Protein AF-A0A2D6E4T9-F1 (afdb_monomer)

Structure (mmCIF, N/CA/C/O backbone):
data_AF-A0A2D6E4T9-F1
#
_entry.id   AF-A0A2D6E4T9-F1
#
loop_
_atom_site.group_PDB
_atom_site.id
_atom_site.type_symbol
_atom_site.label_atom_id
_atom_site.label_alt_id
_atom_site.label_comp_id
_atom_site.label_asym_id
_atom_site.label_entity_id
_atom_site.label_seq_id
_atom_site.pdbx_PDB_ins_code
_atom_site.Cartn_x
_atom_site.Cartn_y
_atom_site.Cartn_z
_atom_site.occupancy
_atom_site.B_iso_or_equiv
_atom_site.auth_seq_id
_atom_site.auth_comp_id
_atom_site.auth_asym_id
_atom_site.auth_atom_id
_atom_site.pdbx_PDB_model_num
ATOM 1 N N . MET A 1 1 ? -11.764 -30.202 -4.304 1.00 34.91 1 MET A N 1
ATOM 2 C CA . MET A 1 1 ? -12.708 -30.044 -3.178 1.00 34.91 1 MET A CA 1
ATOM 3 C C . MET A 1 1 ? -12.506 -28.630 -2.646 1.00 34.91 1 MET A C 1
ATOM 5 O O . MET A 1 1 ? -11.533 -28.387 -1.953 1.00 34.91 1 MET A O 1
ATOM 9 N N . VAL A 1 2 ? -13.292 -27.667 -3.136 1.00 35.38 2 VAL A N 1
ATOM 10 C CA . VAL A 1 2 ? -13.118 -26.235 -2.830 1.00 35.38 2 VAL A CA 1
ATOM 11 C C . VAL A 1 2 ? -13.922 -25.930 -1.573 1.00 35.38 2 VAL A C 1
ATOM 13 O O . VAL A 1 2 ? -15.140 -26.093 -1.570 1.00 35.38 2 VAL A O 1
ATOM 16 N N . LEU A 1 3 ? -13.239 -25.545 -0.498 1.00 35.09 3 LEU A N 1
ATOM 17 C CA . LEU A 1 3 ? -13.875 -25.107 0.739 1.00 35.09 3 LEU A CA 1
ATOM 18 C C . LEU A 1 3 ? -14.489 -23.724 0.504 1.00 35.09 3 LEU A C 1
ATOM 20 O O . LEU A 1 3 ? -13.825 -22.702 0.628 1.00 35.09 3 LEU A O 1
ATOM 24 N N . THR A 1 4 ? -15.767 -23.689 0.139 1.00 40.91 4 THR A N 1
ATOM 25 C CA . THR A 1 4 ? -16.578 -22.472 0.192 1.00 40.91 4 THR A CA 1
ATOM 26 C C . THR A 1 4 ? -16.953 -22.215 1.648 1.00 40.91 4 THR A C 1
ATOM 28 O O . THR A 1 4 ? -17.958 -22.739 2.139 1.00 40.91 4 THR A O 1
ATOM 31 N N . THR A 1 5 ? -16.147 -21.441 2.368 1.00 39.09 5 THR A N 1
ATOM 32 C CA . THR A 1 5 ? -16.566 -20.904 3.662 1.00 39.09 5 THR A CA 1
ATOM 33 C C . THR A 1 5 ? -17.549 -19.766 3.404 1.00 39.09 5 THR A C 1
ATOM 35 O O . THR A 1 5 ? -17.228 -18.733 2.822 1.00 39.09 5 THR A O 1
ATOM 38 N N . LYS A 1 6 ? -18.806 -19.978 3.801 1.00 38.56 6 LYS A N 1
ATOM 39 C CA . LYS A 1 6 ? -19.797 -18.905 3.884 1.00 38.56 6 LYS A CA 1
ATOM 40 C C . LYS A 1 6 ? -19.306 -17.919 4.945 1.00 38.56 6 LYS A C 1
ATOM 42 O O . LYS A 1 6 ? -19.379 -18.216 6.133 1.00 38.56 6 LYS A O 1
ATOM 47 N N . SER A 1 7 ? -18.785 -16.776 4.512 1.00 38.31 7 SER A N 1
ATOM 48 C CA . SER A 1 7 ? -18.468 -15.654 5.394 1.00 38.31 7 SER A CA 1
ATOM 49 C C . SER A 1 7 ? -19.778 -15.010 5.847 1.00 38.31 7 SER A C 1
ATOM 51 O O . SER A 1 7 ? -20.364 -14.182 5.152 1.00 38.31 7 SER A O 1
ATOM 53 N N . THR A 1 8 ? -20.300 -15.444 6.990 1.00 40.66 8 THR A N 1
ATOM 54 C CA . THR A 1 8 ? -21.218 -14.615 7.771 1.00 40.66 8 THR A CA 1
ATOM 55 C C . THR A 1 8 ? -20.386 -13.507 8.394 1.00 40.66 8 THR A C 1
ATOM 57 O O . THR A 1 8 ? -19.588 -13.782 9.291 1.00 40.66 8 THR A O 1
ATOM 60 N N . THR A 1 9 ? -20.544 -12.279 7.905 1.00 43.00 9 THR A N 1
ATOM 61 C CA . THR A 1 9 ? -19.859 -11.100 8.436 1.00 43.00 9 THR A CA 1
ATOM 62 C C . THR A 1 9 ? -20.162 -10.969 9.933 1.00 43.00 9 THR A C 1
ATOM 64 O O . THR A 1 9 ? -21.339 -10.874 10.309 1.00 43.00 9 THR A O 1
ATOM 67 N N . PRO A 1 10 ? -19.146 -11.005 10.813 1.00 48.44 10 PRO A N 1
ATOM 68 C CA . PRO A 1 10 ? -19.329 -10.668 12.215 1.00 48.44 10 PRO A CA 1
ATOM 69 C C . PRO A 1 10 ? -19.935 -9.265 12.335 1.00 48.44 10 PRO A C 1
ATOM 71 O O . PRO A 1 10 ? -19.731 -8.390 11.497 1.00 48.44 10 PRO A O 1
ATOM 74 N N . LYS A 1 11 ? -20.726 -9.020 13.383 1.00 51.00 11 LYS A N 1
ATOM 75 C CA . LYS A 1 11 ? -21.147 -7.648 13.691 1.00 51.00 11 LYS A CA 1
ATOM 76 C C . LYS A 1 11 ? -19.891 -6.839 14.020 1.00 51.00 11 LYS A C 1
ATOM 78 O O . LYS A 1 11 ? -19.170 -7.218 14.942 1.00 51.00 11 LYS A O 1
ATOM 83 N N . SER A 1 12 ? -19.678 -5.735 13.296 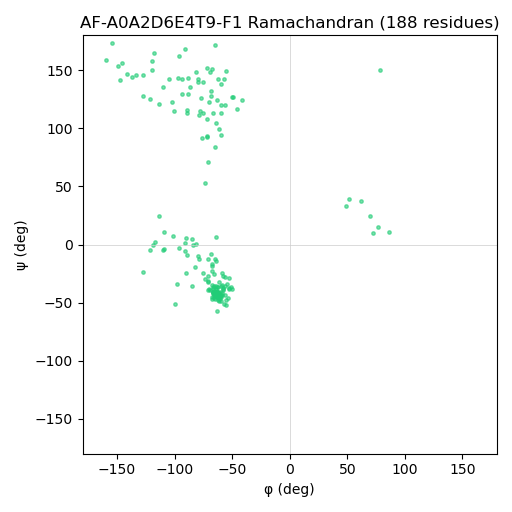1.00 56.19 12 SER A N 1
ATOM 84 C CA . SER A 1 12 ? -18.555 -4.812 13.506 1.00 56.19 12 SER A CA 1
ATOM 85 C C . SER A 1 12 ? -18.295 -4.577 14.996 1.00 56.19 12 SER A C 1
ATOM 87 O O . SER A 1 12 ? -19.181 -4.142 15.740 1.00 56.19 12 SER A O 1
ATOM 89 N N . ARG A 1 13 ? -17.056 -4.842 15.427 1.00 61.84 13 ARG A N 1
ATOM 90 C CA . ARG A 1 13 ? -16.600 -4.617 16.810 1.00 61.84 13 ARG A CA 1
ATOM 91 C C . ARG A 1 13 ? -16.591 -3.132 17.199 1.00 61.84 13 ARG A C 1
ATOM 93 O O . ARG A 1 13 ? -16.495 -2.818 18.383 1.00 61.84 13 ARG A O 1
ATOM 100 N N . PHE A 1 14 ? -16.731 -2.218 16.238 1.00 62.53 14 PHE A N 1
ATOM 101 C CA . PHE A 1 14 ? -16.640 -0.778 16.456 1.00 62.53 14 PHE A CA 1
ATOM 102 C C . PHE A 1 14 ? -17.984 -0.093 16.215 1.00 62.53 14 PHE A C 1
ATOM 104 O O . PHE A 1 14 ? -18.537 -0.117 15.117 1.00 62.53 14 PHE A O 1
ATOM 111 N N . LYS A 1 15 ? -18.488 0.581 17.256 1.00 67.19 15 LYS A N 1
ATOM 112 C CA . LYS A 1 15 ? -19.715 1.397 17.190 1.00 67.19 15 LYS A CA 1
ATOM 113 C C . LYS A 1 15 ? -19.491 2.776 16.546 1.00 67.19 15 LYS A C 1
ATOM 115 O O . LYS A 1 15 ? -20.461 3.458 16.237 1.00 67.19 15 LYS A O 1
ATOM 120 N N . LYS A 1 16 ? -18.232 3.197 16.365 1.00 80.31 16 LYS A N 1
ATOM 121 C CA . LYS A 1 16 ? -17.825 4.501 15.815 1.00 80.31 16 LYS A CA 1
ATOM 122 C C . LYS A 1 16 ? -16.718 4.307 14.761 1.00 80.31 16 LYS A C 1
ATOM 124 O O . LYS A 1 16 ? -15.892 3.417 14.951 1.00 80.31 16 LYS A O 1
ATOM 129 N N . PRO A 1 17 ? -16.664 5.131 13.696 1.00 85.56 17 PRO A N 1
ATOM 130 C CA . PRO A 1 17 ? -15.526 5.165 12.778 1.00 85.56 17 PRO A CA 1
ATOM 131 C C . PRO A 1 17 ? -14.200 5.464 13.494 1.00 85.56 17 PRO A C 1
ATOM 133 O O . PRO A 1 17 ? -14.173 6.304 14.398 1.00 85.56 17 PRO A O 1
ATOM 136 N N . LEU A 1 18 ? -13.115 4.822 13.049 1.00 88.31 18 LEU A N 1
ATOM 137 C CA . LEU A 1 18 ? -11.761 5.100 13.539 1.00 88.31 18 LEU A CA 1
ATOM 138 C C . LEU A 1 18 ? -11.341 6.548 13.242 1.00 88.31 18 LEU A C 1
ATOM 140 O O . LEU A 1 18 ? -11.642 7.079 12.161 1.00 88.31 18 LEU A O 1
ATOM 144 N N . SER A 1 19 ? -10.616 7.160 14.178 1.00 90.50 19 SER A N 1
ATOM 145 C CA . SER A 1 19 ? -9.943 8.447 13.992 1.00 90.50 19 SER A CA 1
ATOM 146 C C . SER A 1 19 ? -8.833 8.347 12.939 1.00 90.50 19 SER A C 1
ATOM 148 O O . SER A 1 19 ? -8.496 7.268 12.445 1.00 90.50 19 SER A O 1
ATOM 150 N N . ARG A 1 20 ? -8.257 9.490 12.558 1.00 89.50 20 ARG A N 1
ATOM 151 C CA . ARG A 1 20 ? -7.130 9.518 11.620 1.00 89.50 20 ARG A CA 1
ATOM 152 C C . ARG A 1 20 ? -5.904 8.818 12.213 1.00 89.50 20 ARG A C 1
ATOM 154 O O . ARG A 1 20 ? -5.265 8.029 11.529 1.00 8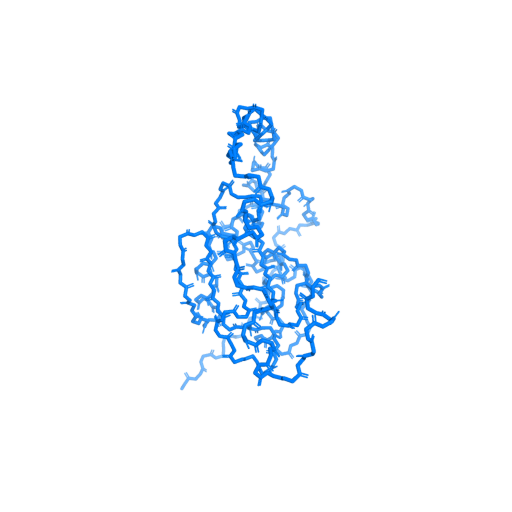9.50 20 ARG A O 1
ATOM 161 N N . GLU A 1 21 ? -5.617 9.075 13.478 1.00 88.38 21 GLU A N 1
ATOM 162 C CA . GLU A 1 21 ? -4.480 8.542 14.228 1.00 88.38 21 GLU A CA 1
ATOM 163 C C . GLU A 1 21 ? -4.622 7.027 14.424 1.00 88.38 21 GLU A C 1
ATOM 165 O O . GLU A 1 21 ? -3.671 6.280 14.212 1.00 88.38 21 GLU A O 1
ATOM 170 N N . GLU A 1 22 ? -5.837 6.551 14.718 1.00 90.31 22 GLU A N 1
ATOM 171 C CA . GLU A 1 22 ? -6.140 5.117 14.801 1.00 90.31 22 GLU A CA 1
ATOM 172 C C . GLU A 1 22 ? -5.947 4.411 13.443 1.00 90.31 22 GLU A C 1
ATOM 174 O O . GLU A 1 22 ? -5.462 3.280 13.401 1.00 90.31 22 GLU A O 1
ATOM 179 N N . LYS A 1 23 ? -6.271 5.068 12.318 1.00 91.94 23 LYS A N 1
ATOM 180 C CA . LYS A 1 23 ? -6.007 4.523 10.970 1.00 91.94 23 LYS A CA 1
ATOM 181 C C . LYS A 1 23 ? -4.517 4.477 10.643 1.00 91.94 23 LYS A C 1
ATOM 183 O O . LYS A 1 23 ? -4.071 3.502 10.051 1.00 91.94 23 LYS A O 1
ATOM 188 N N . ILE A 1 24 ? -3.751 5.494 11.040 1.00 90.81 24 ILE A N 1
ATOM 189 C CA . ILE A 1 24 ? -2.288 5.500 10.883 1.00 90.81 24 ILE A CA 1
ATOM 190 C C . ILE A 1 24 ? -1.676 4.342 11.679 1.00 90.81 24 ILE A C 1
ATOM 192 O O . ILE A 1 24 ? -0.895 3.567 11.131 1.00 90.81 24 ILE A O 1
ATOM 196 N N . ALA A 1 25 ? -2.097 4.163 12.934 1.00 90.81 25 ALA A N 1
ATOM 197 C CA . ALA A 1 25 ? -1.669 3.041 13.766 1.00 90.81 25 ALA A CA 1
ATOM 198 C C . ALA A 1 25 ? -1.970 1.683 13.111 1.00 90.81 25 ALA A C 1
ATOM 200 O O . ALA A 1 25 ? -1.129 0.784 13.106 1.00 90.81 25 ALA A O 1
ATOM 201 N N . LEU A 1 26 ? -3.166 1.540 12.533 1.00 93.56 26 LEU A N 1
ATOM 202 C CA . LEU A 1 26 ? -3.565 0.326 11.831 1.00 93.56 26 LEU A CA 1
ATOM 203 C C . LEU A 1 26 ? -2.734 0.097 10.558 1.00 93.56 26 LEU A C 1
ATOM 205 O O . LEU A 1 26 ? -2.300 -1.025 10.324 1.00 93.56 26 LEU A O 1
ATOM 209 N N . ASN A 1 27 ? -2.457 1.145 9.775 1.00 95.12 27 ASN A N 1
ATOM 210 C CA . ASN A 1 27 ? -1.579 1.070 8.603 1.00 95.12 27 ASN A CA 1
ATOM 211 C C . ASN A 1 27 ? -0.167 0.590 8.968 1.00 95.12 27 ASN A C 1
ATOM 213 O O . ASN A 1 27 ? 0.362 -0.279 8.282 1.00 95.12 27 ASN A O 1
ATOM 217 N N . HIS A 1 28 ? 0.426 1.092 10.056 1.00 92.56 28 HIS A N 1
ATOM 218 C CA . HIS A 1 28 ? 1.746 0.629 10.505 1.00 92.56 28 HIS A CA 1
ATOM 219 C C . HIS A 1 28 ? 1.722 -0.848 10.909 1.00 92.56 28 HIS A C 1
ATOM 221 O O . HIS A 1 28 ? 2.560 -1.619 10.461 1.00 92.56 28 HIS A O 1
ATOM 227 N N . LYS A 1 29 ? 0.706 -1.276 11.669 1.00 92.94 29 LYS A N 1
ATOM 228 C CA . LYS A 1 29 ? 0.539 -2.692 12.038 1.00 92.94 29 LYS A CA 1
ATOM 229 C C . LYS A 1 29 ? 0.344 -3.608 10.829 1.00 92.94 29 LYS A C 1
ATOM 231 O O . LYS A 1 29 ? 0.735 -4.770 10.864 1.00 92.94 29 LYS A O 1
ATOM 236 N N . LEU A 1 30 ? -0.288 -3.105 9.772 1.00 95.81 30 LEU A N 1
ATOM 237 C CA . LEU A 1 30 ? -0.400 -3.819 8.504 1.00 95.81 30 LEU A CA 1
ATOM 238 C C . LEU A 1 30 ? 0.934 -3.883 7.764 1.00 95.81 30 LEU A C 1
ATOM 240 O O . LEU A 1 30 ? 1.249 -4.924 7.196 1.00 95.81 30 LEU A O 1
ATOM 244 N N . ALA A 1 31 ? 1.715 -2.804 7.786 1.00 95.75 31 ALA A N 1
ATOM 245 C CA . ALA A 1 31 ? 3.047 -2.766 7.194 1.00 95.75 31 ALA A CA 1
ATOM 246 C C . ALA A 1 31 ? 3.995 -3.765 7.880 1.00 95.75 31 ALA A C 1
ATOM 248 O O . ALA A 1 31 ? 4.670 -4.524 7.184 1.00 95.75 31 ALA A O 1
ATOM 249 N N . ASP A 1 32 ? 3.927 -3.876 9.216 1.00 94.19 32 ASP A N 1
ATOM 250 C CA . ASP A 1 32 ? 4.677 -4.874 10.004 1.00 94.19 32 ASP A CA 1
ATOM 251 C C . ASP A 1 32 ? 4.381 -6.311 9.529 1.00 94.19 32 ASP A C 1
ATOM 253 O O . ASP A 1 32 ? 5.214 -7.210 9.647 1.00 94.19 32 ASP A O 1
ATOM 257 N N . ARG A 1 33 ? 3.185 -6.528 8.967 1.00 96.06 33 ARG A N 1
ATOM 258 C CA . ARG A 1 33 ? 2.680 -7.817 8.477 1.00 96.06 33 ARG A CA 1
ATOM 259 C C . ARG A 1 33 ? 2.497 -7.853 6.958 1.00 96.06 33 ARG A C 1
ATOM 261 O O . ARG A 1 33 ? 1.704 -8.649 6.455 1.00 96.06 33 ARG A O 1
ATOM 268 N N . ALA A 1 34 ? 3.221 -7.018 6.208 1.00 96.94 34 ALA A N 1
ATOM 269 C CA . ALA A 1 34 ? 3.068 -6.931 4.754 1.00 96.94 34 ALA A CA 1
ATOM 270 C C . ALA A 1 34 ? 3.311 -8.281 4.051 1.00 96.94 34 ALA A C 1
ATOM 272 O O . ALA A 1 34 ? 2.591 -8.618 3.115 1.00 96.94 34 ALA A O 1
ATOM 273 N N . ARG A 1 35 ? 4.275 -9.077 4.535 1.00 96.94 35 ARG A N 1
ATOM 274 C CA . ARG A 1 35 ? 4.589 -10.424 4.023 1.00 96.94 35 ARG A CA 1
ATOM 275 C C . ARG A 1 35 ? 3.415 -11.383 4.213 1.00 96.94 35 ARG A C 1
ATOM 277 O O . ARG A 1 35 ? 2.858 -11.849 3.224 1.00 96.94 35 ARG A O 1
ATOM 284 N N . ASP A 1 36 ? 2.959 -11.554 5.455 1.00 97.62 36 ASP A N 1
ATOM 285 C CA . ASP A 1 36 ? 1.777 -12.359 5.793 1.00 97.62 36 ASP A CA 1
ATOM 286 C C . ASP A 1 36 ? 0.546 -11.945 4.975 1.00 97.62 36 ASP A C 1
ATOM 288 O O . ASP A 1 36 ? -0.265 -12.777 4.574 1.00 97.62 36 ASP A O 1
ATOM 292 N N . MET A 1 37 ? 0.377 -10.639 4.746 1.00 97.44 37 MET A N 1
ATOM 293 C CA . MET A 1 37 ? -0.749 -10.109 3.986 1.00 97.44 37 MET A CA 1
ATOM 294 C C . MET A 1 37 ? -0.648 -10.539 2.519 1.00 97.44 37 MET A C 1
ATOM 296 O O . MET A 1 37 ? -1.629 -11.026 1.962 1.00 97.44 37 MET A O 1
ATOM 300 N N . LEU A 1 38 ? 0.521 -10.409 1.888 1.00 97.12 38 LEU A N 1
ATOM 301 C CA . LEU A 1 38 ? 0.722 -10.882 0.515 1.00 97.12 38 LEU A CA 1
ATOM 302 C C . LEU A 1 38 ? 0.508 -12.399 0.405 1.00 97.12 38 LEU A C 1
ATOM 304 O O . LEU A 1 38 ? -0.170 -12.847 -0.521 1.00 97.12 38 LEU A O 1
ATOM 308 N N . GLU A 1 39 ? 1.001 -13.175 1.372 1.00 97.75 39 GLU A N 1
ATOM 309 C CA . GLU A 1 39 ? 0.779 -14.625 1.440 1.00 97.75 39 GLU A CA 1
ATOM 310 C C . GLU A 1 39 ? -0.706 -14.977 1.598 1.00 97.75 39 GLU A C 1
ATOM 312 O O . GLU A 1 39 ? -1.202 -15.873 0.912 1.00 97.75 39 GLU A O 1
ATOM 317 N N . HIS A 1 40 ? -1.444 -14.237 2.431 1.00 97.12 40 HIS A N 1
ATOM 318 C CA . HIS A 1 40 ? -2.886 -14.408 2.616 1.00 97.12 40 HIS A CA 1
ATOM 319 C C . HIS A 1 40 ? -3.664 -14.245 1.303 1.00 97.12 40 HIS A C 1
ATOM 321 O O . HIS A 1 40 ? -4.604 -14.996 1.039 1.00 97.12 40 HIS A O 1
ATOM 327 N N . PHE A 1 41 ? -3.256 -13.299 0.454 1.00 96.81 41 PHE A N 1
ATOM 328 C CA . PHE A 1 41 ? -3.837 -13.100 -0.877 1.00 96.81 41 PHE A CA 1
ATOM 329 C C . PHE A 1 41 ? -3.225 -14.012 -1.958 1.00 96.81 41 PHE A C 1
ATOM 331 O O . PHE A 1 41 ? -3.581 -13.894 -3.130 1.00 96.81 41 PHE A O 1
ATOM 338 N N . GLY A 1 42 ? -2.335 -14.940 -1.589 1.00 96.38 42 GLY A N 1
ATOM 339 C CA . GLY A 1 42 ? -1.715 -15.897 -2.507 1.00 96.38 42 GLY A CA 1
ATOM 340 C C . GLY A 1 42 ? -0.723 -15.265 -3.486 1.00 96.38 42 GLY A C 1
ATOM 341 O O . GLY A 1 42 ? -0.497 -15.805 -4.572 1.00 96.38 42 GLY A O 1
ATOM 342 N N . LEU A 1 43 ? -0.150 -14.112 -3.135 1.00 95.69 43 LEU A N 1
ATOM 343 C CA . LEU A 1 43 ? 0.761 -13.364 -3.992 1.00 95.69 43 LEU A CA 1
ATOM 344 C C . LEU A 1 43 ? 2.199 -13.831 -3.787 1.00 95.69 43 LEU A C 1
ATOM 346 O O . LEU A 1 43 ? 2.710 -13.879 -2.672 1.00 95.69 43 LEU A O 1
ATOM 350 N N . LYS A 1 44 ? 2.882 -14.126 -4.894 1.00 95.38 44 LYS A N 1
ATOM 351 C CA . LYS A 1 44 ? 4.336 -14.318 -4.893 1.00 95.38 44 LYS A CA 1
ATOM 352 C C . LYS A 1 44 ? 5.012 -12.958 -4.905 1.00 95.38 44 LYS A C 1
ATOM 354 O O . LYS A 1 44 ? 4.550 -12.060 -5.605 1.00 95.38 44 LYS A O 1
ATOM 359 N N . TYR A 1 45 ? 6.121 -12.819 -4.197 1.00 97.19 45 TYR A N 1
ATOM 360 C CA . TYR A 1 45 ? 6.869 -11.571 -4.151 1.00 97.19 45 TYR A CA 1
ATOM 361 C C . TYR A 1 45 ? 8.374 -11.820 -4.050 1.00 97.19 45 TYR A C 1
ATOM 363 O O . TYR A 1 45 ? 8.819 -12.884 -3.623 1.00 97.19 45 TYR A O 1
ATOM 371 N N . ALA A 1 46 ? 9.143 -10.826 -4.480 1.00 97.38 46 ALA A N 1
ATOM 372 C CA . ALA A 1 46 ? 10.562 -10.699 -4.209 1.00 97.38 46 ALA A CA 1
ATOM 373 C C . ALA A 1 46 ? 10.739 -9.821 -2.970 1.00 97.38 46 ALA A C 1
ATOM 375 O O . ALA A 1 46 ? 10.157 -8.738 -2.878 1.00 97.38 46 ALA A O 1
ATOM 376 N N . ASP A 1 47 ? 11.523 -10.312 -2.022 1.00 96.38 47 ASP A N 1
ATOM 377 C CA . ASP A 1 47 ? 11.776 -9.646 -0.754 1.00 96.38 47 ASP A CA 1
ATOM 378 C C . ASP A 1 47 ? 13.154 -8.985 -0.789 1.00 96.38 47 ASP A C 1
ATOM 380 O O . ASP A 1 47 ? 14.162 -9.651 -1.045 1.00 96.38 47 ASP A O 1
ATOM 384 N N . TYR A 1 48 ? 13.188 -7.676 -0.570 1.00 95.88 48 TYR A N 1
ATOM 385 C CA . TYR A 1 48 ? 14.410 -6.893 -0.457 1.00 95.88 48 TYR A CA 1
ATOM 386 C C . TYR A 1 48 ? 14.484 -6.280 0.940 1.00 95.88 48 TYR A C 1
ATOM 388 O O . TYR A 1 48 ? 13.498 -6.205 1.666 1.00 95.88 48 TYR A O 1
ATOM 396 N N . GLU A 1 49 ? 15.672 -5.809 1.310 1.00 93.19 49 GLU A N 1
ATOM 397 C CA . GLU A 1 49 ? 15.939 -5.279 2.650 1.00 93.19 49 GLU A CA 1
ATOM 398 C C . GLU A 1 49 ? 14.951 -4.176 3.070 1.00 93.19 49 GLU A C 1
ATOM 400 O O . GLU A 1 49 ? 14.402 -4.227 4.167 1.00 93.19 49 GLU A O 1
ATOM 405 N N . SER A 1 50 ? 14.672 -3.217 2.182 1.00 94.56 50 SER A N 1
ATOM 406 C CA . SER A 1 50 ? 13.837 -2.044 2.482 1.00 94.56 50 SER A CA 1
ATOM 407 C C . SER A 1 50 ? 12.465 -2.039 1.803 1.00 94.56 50 SER A C 1
ATOM 409 O O . SER A 1 50 ? 11.656 -1.135 2.036 1.00 94.56 50 SER A O 1
ATOM 411 N N . TYR A 1 51 ? 12.176 -3.023 0.949 1.00 97.31 51 TYR A N 1
ATOM 412 C CA . TYR A 1 51 ? 10.906 -3.094 0.233 1.00 97.31 51 TYR A CA 1
ATOM 413 C C . TYR A 1 51 ? 10.593 -4.499 -0.274 1.00 97.31 51 TYR A C 1
ATOM 415 O O . TYR A 1 51 ? 11.470 -5.318 -0.524 1.00 97.31 51 TYR A O 1
ATOM 423 N N . ILE A 1 52 ? 9.314 -4.743 -0.525 1.00 97.81 52 ILE A N 1
ATOM 424 C CA . ILE A 1 52 ? 8.826 -5.930 -1.223 1.00 97.81 52 ILE A CA 1
ATOM 425 C C . ILE A 1 52 ? 8.435 -5.526 -2.640 1.00 97.81 52 ILE A C 1
ATOM 427 O O . ILE A 1 52 ? 7.871 -4.449 -2.834 1.00 97.81 52 ILE A O 1
ATOM 431 N N . SER A 1 53 ? 8.690 -6.385 -3.627 1.00 97.88 53 SER A N 1
ATOM 432 C CA . SER A 1 53 ? 8.257 -6.173 -5.009 1.00 97.88 53 SER A CA 1
ATOM 433 C C . SER A 1 53 ? 7.495 -7.364 -5.573 1.00 97.88 53 SER A C 1
ATOM 435 O O . SER A 1 53 ? 7.772 -8.515 -5.242 1.00 97.88 53 SER A O 1
ATOM 437 N N . THR A 1 54 ? 6.513 -7.096 -6.427 1.00 96.12 54 THR A N 1
ATOM 438 C CA . THR A 1 54 ? 5.788 -8.136 -7.161 1.00 96.12 54 THR A CA 1
ATOM 439 C C . THR A 1 54 ? 5.207 -7.578 -8.462 1.00 96.12 54 THR A C 1
ATOM 441 O O . THR A 1 54 ? 5.248 -6.372 -8.733 1.00 96.12 54 THR A O 1
ATOM 444 N N . THR A 1 55 ? 4.645 -8.463 -9.278 1.00 96.81 55 THR A N 1
ATOM 445 C CA . THR A 1 55 ? 3.711 -8.085 -10.334 1.00 96.81 55 THR A CA 1
ATOM 446 C C . THR A 1 55 ? 2.508 -7.389 -9.703 1.00 96.81 55 THR A C 1
ATOM 448 O O . THR A 1 55 ? 2.015 -7.826 -8.667 1.00 96.81 55 THR A O 1
ATOM 451 N N . CYS A 1 56 ? 2.017 -6.300 -10.302 1.00 97.62 56 CYS A N 1
ATOM 452 C CA . CYS A 1 56 ? 0.901 -5.566 -9.707 1.00 97.62 56 CYS A CA 1
ATOM 453 C C . CYS A 1 56 ? -0.345 -6.464 -9.570 1.00 97.62 56 CYS A C 1
ATOM 455 O O . CYS A 1 56 ? -0.870 -6.913 -10.587 1.00 97.62 56 CYS A O 1
ATOM 457 N N . PRO A 1 57 ? -0.859 -6.683 -8.345 1.00 96.62 57 PRO A N 1
ATOM 458 C CA . PRO A 1 57 ? -1.979 -7.596 -8.123 1.00 96.62 57 PRO A CA 1
ATOM 459 C C . PRO A 1 57 ? -3.350 -6.948 -8.371 1.00 96.62 57 PRO A C 1
ATOM 461 O O . PRO A 1 57 ? -4.373 -7.594 -8.174 1.00 96.62 57 PRO A O 1
ATOM 464 N N . ILE A 1 58 ? -3.384 -5.661 -8.742 1.00 97.19 58 ILE A N 1
ATOM 465 C CA . ILE A 1 58 ? -4.615 -4.858 -8.763 1.00 97.19 58 ILE A CA 1
ATOM 466 C C . ILE A 1 58 ? -5.243 -4.763 -10.157 1.00 97.19 58 ILE A C 1
ATOM 468 O O . ILE A 1 58 ? -6.463 -4.696 -10.275 1.00 97.19 58 ILE A O 1
ATOM 472 N N . HIS A 1 59 ? -4.434 -4.730 -11.218 1.00 94.94 59 HIS A N 1
ATOM 473 C CA . HIS A 1 59 ? -4.930 -4.570 -12.585 1.00 94.94 59 HIS A CA 1
ATOM 474 C C . HIS A 1 59 ? -4.561 -5.752 -13.473 1.00 94.94 59 HIS A C 1
ATOM 476 O O . HIS A 1 59 ? -3.498 -6.355 -13.335 1.00 94.94 59 HIS A O 1
ATOM 482 N N . ASP A 1 60 ? -5.423 -6.016 -14.450 1.00 92.50 60 ASP A N 1
ATOM 483 C CA . ASP A 1 60 ? -5.216 -7.080 -15.423 1.00 92.50 60 ASP A CA 1
ATOM 484 C C . ASP A 1 60 ? -4.069 -6.785 -16.396 1.00 92.50 60 ASP A C 1
ATOM 486 O O . ASP A 1 60 ? -3.833 -5.641 -16.805 1.00 92.50 60 ASP A O 1
ATOM 490 N N . GLY A 1 61 ? -3.410 -7.859 -16.836 1.00 88.94 61 GLY A N 1
ATOM 491 C CA . GLY A 1 61 ? -2.314 -7.800 -17.803 1.00 88.94 61 GLY A CA 1
ATOM 492 C C . GLY A 1 61 ? -0.990 -7.323 -17.210 1.00 88.94 61 GLY A C 1
ATOM 493 O O . GLY A 1 61 ? -0.098 -6.948 -17.963 1.00 88.94 61 GLY A O 1
ATOM 494 N N . ALA A 1 62 ? -0.860 -7.312 -15.882 1.00 91.94 62 ALA A N 1
ATOM 495 C CA . ALA A 1 62 ? 0.417 -7.088 -15.228 1.00 91.94 62 ALA A CA 1
ATOM 496 C C . ALA A 1 62 ? 1.336 -8.302 -15.454 1.00 91.94 62 ALA A C 1
ATOM 498 O O . ALA A 1 62 ? 0.990 -9.432 -15.112 1.00 91.94 62 ALA A O 1
ATOM 499 N N . ASP A 1 63 ? 2.509 -8.062 -16.028 1.00 91.75 63 ASP A N 1
ATOM 500 C CA . ASP A 1 63 ? 3.507 -9.079 -16.378 1.00 91.75 63 ASP A CA 1
ATOM 501 C C . ASP A 1 63 ? 4.901 -8.760 -15.813 1.00 91.75 63 ASP A C 1
ATOM 503 O O . ASP A 1 63 ? 5.703 -9.663 -15.584 1.00 91.75 63 ASP A O 1
ATOM 507 N N . ASN A 1 64 ? 5.179 -7.486 -15.533 1.00 91.81 64 ASN A N 1
ATOM 508 C CA . ASN A 1 64 ? 6.438 -7.037 -14.958 1.00 91.81 64 ASN A CA 1
ATOM 509 C C . ASN A 1 64 ? 6.495 -7.319 -13.436 1.00 91.81 64 ASN A C 1
ATOM 511 O O . ASN A 1 64 ? 5.758 -6.678 -12.680 1.00 91.81 64 ASN A O 1
ATOM 515 N N . PRO A 1 65 ? 7.407 -8.193 -12.962 1.00 89.81 65 PRO A N 1
ATOM 516 C CA . PRO A 1 65 ? 7.534 -8.560 -11.548 1.00 89.81 65 PRO A CA 1
ATOM 517 C C . PRO A 1 65 ? 8.050 -7.429 -10.646 1.00 89.81 65 PRO A C 1
ATOM 519 O O . PRO A 1 65 ? 8.043 -7.582 -9.429 1.00 89.81 65 PRO A O 1
ATOM 522 N N . SER A 1 66 ? 8.480 -6.302 -11.223 1.00 90.75 66 SER A N 1
ATOM 523 C CA . SER A 1 66 ? 8.887 -5.088 -10.505 1.00 90.75 66 SER A CA 1
ATOM 524 C C . SER A 1 66 ? 7.891 -3.931 -10.660 1.00 90.75 66 SER A C 1
ATOM 526 O O . SER A 1 66 ? 8.190 -2.791 -10.310 1.00 90.75 66 SER A O 1
ATOM 528 N N . ALA A 1 67 ? 6.697 -4.191 -11.205 1.00 92.56 67 ALA A N 1
ATOM 529 C CA . ALA A 1 67 ? 5.670 -3.171 -11.427 1.00 92.56 67 ALA A CA 1
ATOM 530 C C . ALA A 1 67 ? 5.017 -2.656 -10.140 1.00 92.56 67 ALA A C 1
ATOM 532 O O . ALA A 1 67 ? 4.285 -1.667 -10.185 1.00 92.56 67 ALA A O 1
ATOM 533 N N . PHE A 1 68 ? 5.226 -3.324 -9.011 1.00 98.00 68 PHE A N 1
ATOM 534 C CA . PHE A 1 68 ? 4.631 -2.965 -7.736 1.00 98.00 68 PHE A CA 1
ATOM 535 C C . PHE A 1 68 ? 5.659 -3.063 -6.613 1.00 98.00 68 PHE A C 1
ATOM 537 O O . PHE A 1 68 ? 6.518 -3.949 -6.622 1.00 98.00 68 PHE A O 1
ATOM 544 N N . SER A 1 69 ? 5.560 -2.152 -5.648 1.00 98.06 69 SER A N 1
ATOM 545 C CA . SER A 1 69 ? 6.420 -2.134 -4.467 1.00 98.06 69 SER A CA 1
ATOM 546 C C . SER A 1 69 ? 5.661 -1.743 -3.205 1.00 98.06 69 SER A C 1
ATOM 548 O O . SER A 1 69 ? 4.786 -0.882 -3.279 1.00 98.06 69 SER A O 1
ATOM 550 N N . ILE A 1 70 ? 6.053 -2.309 -2.063 1.00 98.38 70 ILE A N 1
ATOM 551 C CA . ILE A 1 70 ? 5.660 -1.883 -0.708 1.00 98.38 70 ILE A CA 1
ATOM 552 C C . ILE A 1 70 ? 6.941 -1.549 0.048 1.00 98.38 70 ILE A C 1
ATOM 554 O O . ILE A 1 70 ? 7.828 -2.396 0.112 1.00 98.38 70 ILE A O 1
ATOM 558 N N . CYS A 1 71 ? 7.055 -0.352 0.615 1.00 97.88 71 CYS A N 1
ATOM 559 C CA . CYS A 1 71 ? 8.191 -0.013 1.470 1.00 97.8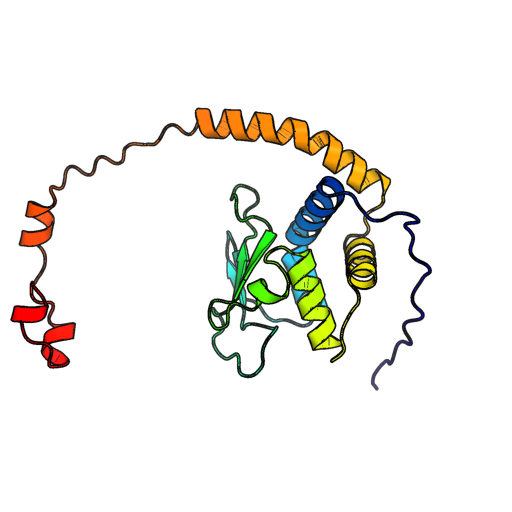8 71 CYS A CA 1
ATOM 560 C C . CYS A 1 71 ? 8.009 -0.642 2.857 1.00 97.88 71 CYS A C 1
ATOM 562 O O . CYS A 1 71 ? 6.979 -0.453 3.510 1.00 97.88 71 CYS A O 1
ATOM 564 N N . THR A 1 72 ? 9.011 -1.402 3.291 1.00 95.81 72 THR A N 1
ATOM 565 C CA . THR A 1 72 ? 9.008 -2.147 4.559 1.00 95.81 72 THR A CA 1
ATOM 566 C C . THR A 1 72 ? 10.087 -1.678 5.528 1.00 95.81 72 THR A C 1
ATOM 568 O O . THR A 1 72 ? 10.225 -2.256 6.600 1.00 95.81 72 THR A O 1
ATOM 571 N N . ASP A 1 73 ? 10.856 -0.653 5.165 1.00 92.88 73 ASP A N 1
ATOM 572 C CA . ASP A 1 73 ? 11.828 -0.026 6.055 1.00 92.88 73 ASP A CA 1
ATOM 573 C C . ASP A 1 73 ? 11.119 0.921 7.030 1.00 92.88 73 ASP A C 1
ATOM 575 O O . ASP A 1 73 ? 10.588 1.954 6.626 1.00 92.88 73 ASP A O 1
ATOM 579 N N . SER A 1 74 ? 11.098 0.562 8.316 1.00 89.44 74 SER A N 1
ATOM 580 C CA . SER A 1 74 ? 10.438 1.343 9.368 1.00 89.44 74 SER A CA 1
ATOM 581 C C . SER A 1 74 ? 11.094 2.698 9.651 1.00 89.44 74 SER A C 1
ATOM 583 O O . SER A 1 74 ? 10.461 3.555 10.272 1.00 89.44 74 SER A O 1
ATOM 585 N N . ASP A 1 75 ? 12.349 2.891 9.232 1.00 88.06 75 ASP A N 1
ATOM 586 C CA . ASP A 1 75 ? 13.071 4.161 9.364 1.00 88.06 75 ASP A CA 1
ATOM 587 C C . ASP A 1 75 ? 12.887 5.079 8.137 1.00 88.06 75 ASP A C 1
ATOM 589 O O . ASP A 1 75 ? 13.331 6.234 8.167 1.00 88.06 75 ASP A O 1
ATOM 593 N N . ASP A 1 76 ? 12.221 4.602 7.079 1.00 88.50 76 ASP A N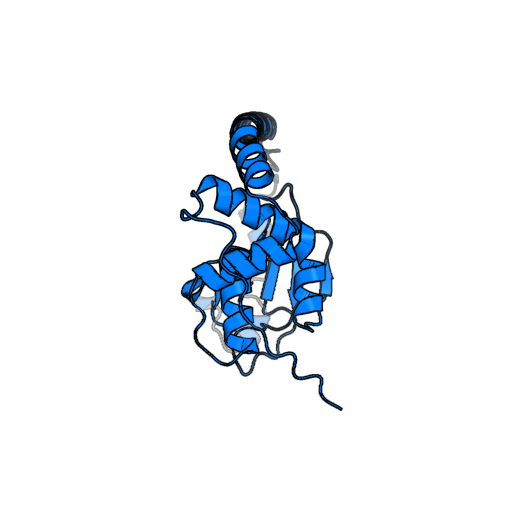 1
ATOM 594 C CA . ASP A 1 76 ? 11.888 5.383 5.886 1.00 88.50 76 ASP A CA 1
ATOM 595 C C . ASP A 1 76 ? 10.537 6.109 6.051 1.00 88.50 76 ASP A C 1
ATOM 597 O O . ASP A 1 76 ? 9.576 5.593 6.628 1.00 88.50 76 ASP A O 1
ATOM 601 N N . ASP A 1 77 ? 10.433 7.327 5.516 1.00 88.88 77 ASP A N 1
ATOM 602 C CA . ASP A 1 77 ? 9.186 8.104 5.531 1.00 88.88 77 ASP A CA 1
ATOM 603 C C . ASP A 1 77 ? 8.086 7.474 4.658 1.00 88.88 77 ASP A C 1
ATOM 605 O O . ASP A 1 77 ? 6.907 7.804 4.806 1.00 88.88 77 ASP A O 1
ATOM 609 N N . MET A 1 78 ? 8.462 6.558 3.763 1.00 92.00 78 MET A N 1
ATOM 610 C CA . MET A 1 78 ? 7.561 5.790 2.913 1.00 92.00 78 MET A CA 1
ATOM 611 C C . MET A 1 78 ? 7.104 4.476 3.556 1.00 92.00 78 MET A C 1
ATOM 613 O O . MET A 1 78 ? 6.423 3.700 2.884 1.00 92.00 78 MET A O 1
ATOM 617 N N . TYR A 1 79 ? 7.444 4.206 4.821 1.00 95.00 79 TYR A N 1
ATOM 618 C CA . TYR A 1 79 ? 7.068 2.966 5.501 1.00 95.00 79 TYR A CA 1
ATOM 619 C C . TYR A 1 79 ? 5.570 2.651 5.379 1.00 95.00 79 TYR A C 1
ATOM 621 O O . TYR A 1 79 ? 4.711 3.476 5.700 1.00 95.00 79 TYR A O 1
ATOM 629 N N . GLY A 1 80 ? 5.245 1.439 4.923 1.00 95.06 80 GLY A N 1
ATOM 630 C CA . GLY A 1 80 ? 3.861 0.994 4.749 1.00 95.06 80 GLY A CA 1
ATOM 631 C C . GLY A 1 80 ? 3.131 1.640 3.571 1.00 95.06 80 GLY A C 1
ATOM 632 O O . GLY A 1 80 ? 1.916 1.483 3.440 1.00 95.06 80 GLY A O 1
ATOM 633 N N . LEU A 1 81 ? 3.844 2.369 2.713 1.00 98.00 81 LEU A N 1
ATOM 634 C CA . LEU A 1 81 ? 3.295 2.886 1.471 1.00 98.00 81 LEU A CA 1
ATOM 635 C C . LEU A 1 81 ? 3.577 1.912 0.330 1.00 98.00 81 LEU A C 1
ATOM 637 O O . LEU A 1 81 ? 4.653 1.311 0.236 1.00 98.00 81 LEU A O 1
ATOM 641 N N . TRP A 1 82 ? 2.604 1.779 -0.564 1.00 98.38 82 TRP A N 1
ATOM 642 C CA . TRP A 1 82 ? 2.707 0.961 -1.762 1.00 98.38 82 TRP A CA 1
ATOM 643 C C . TRP A 1 82 ? 2.539 1.798 -3.025 1.00 98.38 82 TRP A C 1
ATOM 645 O O . TRP A 1 82 ? 1.958 2.886 -3.019 1.00 98.38 82 TRP A O 1
ATOM 655 N N . ARG A 1 83 ? 3.048 1.272 -4.138 1.00 98.25 83 ARG A N 1
ATOM 656 C CA . ARG A 1 83 ? 2.935 1.921 -5.442 1.00 98.25 83 ARG A CA 1
ATOM 657 C C . ARG A 1 83 ? 2.837 0.921 -6.575 1.00 98.25 83 ARG A C 1
ATOM 659 O O . ARG A 1 83 ? 3.543 -0.085 -6.585 1.00 98.25 83 ARG A O 1
ATOM 666 N N . CYS A 1 84 ? 2.009 1.244 -7.565 1.00 97.94 84 CYS A N 1
ATOM 667 C CA . CYS A 1 84 ? 2.022 0.614 -8.875 1.00 97.94 84 CYS A CA 1
ATOM 668 C C . CYS A 1 84 ? 2.750 1.518 -9.882 1.00 97.94 84 CYS A C 1
ATOM 670 O O . CYS A 1 84 ? 2.279 2.595 -10.243 1.00 97.94 84 CYS A O 1
ATOM 672 N N . TRP A 1 85 ? 3.887 1.055 -10.390 1.00 96.62 85 TRP A N 1
ATOM 673 C CA . TRP A 1 85 ? 4.747 1.795 -11.316 1.00 96.62 85 TRP A CA 1
ATOM 674 C C . TRP A 1 85 ? 4.263 1.782 -12.769 1.00 96.62 85 TRP A C 1
ATOM 676 O O . TRP A 1 85 ? 4.799 2.520 -13.590 1.00 96.62 85 TRP A O 1
ATOM 686 N N . THR A 1 86 ? 3.260 0.965 -13.102 1.00 94.69 86 THR A N 1
ATOM 687 C CA . THR A 1 86 ? 2.745 0.844 -14.475 1.00 94.69 86 THR A CA 1
ATOM 688 C C . THR A 1 86 ? 1.466 1.644 -14.700 1.00 94.69 86 THR A C 1
ATOM 690 O O . THR A 1 86 ? 1.395 2.418 -15.650 1.00 94.69 86 THR A O 1
ATOM 693 N N . ARG A 1 87 ? 0.450 1.474 -13.842 1.00 95.75 87 ARG A N 1
ATOM 694 C CA . ARG A 1 87 ? -0.873 2.111 -13.999 1.00 95.75 87 ARG A CA 1
ATOM 695 C C . ARG A 1 87 ? -1.277 3.044 -12.859 1.00 95.75 87 ARG A C 1
ATOM 697 O O . ARG A 1 87 ? -2.364 3.606 -12.922 1.00 95.75 87 ARG A O 1
ATOM 704 N N . GLY A 1 88 ? -0.446 3.207 -11.829 1.00 96.81 88 GLY A N 1
ATOM 705 C CA . GLY A 1 88 ? -0.755 4.100 -10.709 1.00 96.81 88 GLY A CA 1
ATOM 706 C C . GLY A 1 88 ? -2.017 3.700 -9.938 1.00 96.81 88 GLY A C 1
ATOM 707 O O . GLY A 1 88 ? -2.805 4.563 -9.556 1.00 96.81 88 GLY A O 1
ATOM 708 N N . CYS A 1 89 ? -2.258 2.396 -9.755 1.00 97.62 89 CYS A N 1
ATOM 709 C CA . CYS A 1 89 ? -3.455 1.872 -9.088 1.00 97.62 89 CYS A CA 1
ATOM 710 C C . CYS A 1 89 ? -3.702 2.489 -7.699 1.00 97.62 89 CYS A C 1
ATOM 712 O O . CYS A 1 89 ? -4.856 2.621 -7.294 1.00 97.62 89 CYS A O 1
ATOM 714 N N . GLU A 1 90 ? -2.652 2.916 -6.995 1.00 97.44 90 GLU A N 1
ATOM 715 C CA . GLU A 1 90 ? -2.745 3.582 -5.693 1.00 97.44 90 GLU A CA 1
ATOM 716 C C . GLU A 1 90 ? -3.566 4.878 -5.729 1.00 97.44 90 GLU A C 1
ATOM 718 O O . GLU A 1 90 ? -4.171 5.262 -4.731 1.00 97.44 90 GLU A O 1
ATOM 723 N N . GLN A 1 91 ? -3.669 5.533 -6.888 1.00 97.19 91 GLN A N 1
ATOM 724 C CA . GLN A 1 91 ? -4.450 6.763 -7.047 1.00 97.19 91 GLN A CA 1
ATOM 725 C C . GLN A 1 91 ? -5.958 6.522 -6.901 1.00 97.19 91 GLN A C 1
ATOM 727 O O . GLN A 1 91 ? -6.695 7.448 -6.574 1.00 97.19 91 GLN A O 1
ATOM 732 N N . SER A 1 92 ? -6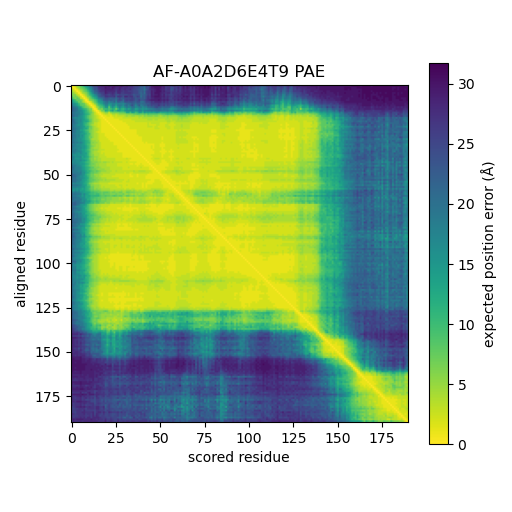.419 5.287 -7.128 1.00 96.75 92 SER A N 1
ATOM 733 C CA . SER A 1 92 ? -7.831 4.912 -6.973 1.00 96.75 92 SER A CA 1
ATOM 734 C C . SER A 1 92 ? -8.175 4.419 -5.566 1.00 96.75 92 SER A C 1
ATOM 736 O O . SER A 1 92 ? -9.333 4.510 -5.170 1.00 96.75 92 SER A O 1
ATOM 738 N N . TYR A 1 93 ? -7.190 3.912 -4.815 1.00 96.19 93 TYR A N 1
ATOM 739 C CA . TYR A 1 93 ? -7.425 3.219 -3.543 1.00 96.19 93 TYR A CA 1
ATOM 740 C C . TYR A 1 93 ? -6.736 3.845 -2.328 1.00 96.19 93 TYR A C 1
ATOM 742 O O . TYR A 1 93 ? -7.018 3.409 -1.221 1.00 96.19 93 TYR A O 1
ATOM 750 N N . SER A 1 94 ? -5.914 4.886 -2.498 1.00 96.12 94 SER A N 1
ATOM 751 C CA . SER A 1 94 ? -4.897 5.341 -1.535 1.00 96.12 94 SER A CA 1
ATOM 752 C C . SER A 1 94 ? -3.633 4.477 -1.561 1.00 96.12 94 SER A C 1
ATOM 754 O O . SER A 1 94 ? -3.655 3.291 -1.880 1.00 96.12 94 SER A O 1
ATOM 756 N N . HIS A 1 95 ? -2.514 5.117 -1.238 1.00 97.00 95 HIS A N 1
ATOM 757 C CA . HIS A 1 95 ? -1.161 4.564 -1.283 1.00 97.00 95 HIS A CA 1
ATOM 758 C C . HIS A 1 95 ? -0.733 3.913 0.038 1.00 97.00 95 HIS A C 1
ATOM 760 O O . HIS A 1 95 ? 0.392 3.444 0.147 1.00 97.00 95 HIS A O 1
ATOM 766 N N . ASP A 1 96 ? -1.606 3.887 1.042 1.00 97.88 96 ASP A N 1
ATOM 767 C CA . ASP A 1 96 ? -1.374 3.241 2.332 1.00 97.88 96 ASP A CA 1
ATOM 768 C C . ASP A 1 96 ? -1.853 1.777 2.338 1.00 97.88 96 ASP A C 1
ATOM 770 O O . ASP A 1 96 ? -2.546 1.318 1.424 1.00 97.88 96 ASP A O 1
ATOM 774 N N . MET A 1 97 ? -1.483 1.023 3.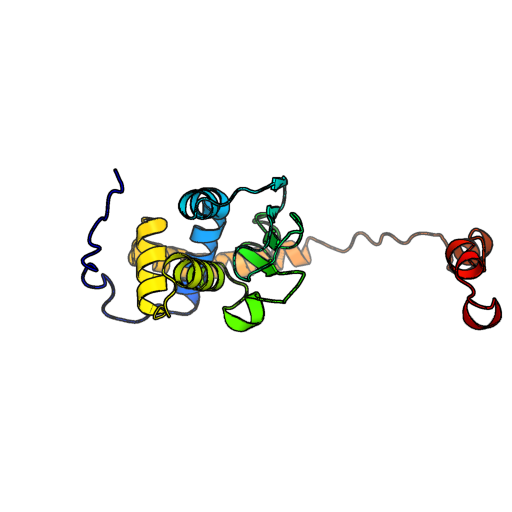377 1.00 98.19 97 MET A N 1
ATOM 775 C CA . MET A 1 97 ? -1.827 -0.401 3.495 1.00 98.19 97 MET A CA 1
ATOM 776 C C . MET A 1 97 ? -3.339 -0.665 3.512 1.00 98.19 97 MET A C 1
ATOM 778 O O . MET A 1 97 ? -3.792 -1.662 2.953 1.00 98.19 97 MET A O 1
ATOM 782 N N . LEU A 1 98 ? -4.143 0.212 4.117 1.00 98.06 98 LEU A N 1
ATOM 783 C CA . LEU A 1 98 ? -5.604 0.110 4.075 1.00 98.06 98 LEU A CA 1
ATOM 784 C C . LEU A 1 98 ? -6.139 0.247 2.646 1.00 98.06 98 LEU A C 1
ATOM 786 O O . LEU A 1 98 ? -7.025 -0.517 2.259 1.00 98.06 98 LEU A O 1
ATOM 790 N N . GLY A 1 99 ? -5.579 1.164 1.854 1.00 98.12 99 GLY A N 1
ATOM 791 C CA . GLY A 1 99 ? -5.874 1.266 0.429 1.00 98.12 99 GLY A CA 1
ATOM 792 C C . GLY A 1 99 ? -5.480 0.014 -0.350 1.00 98.12 99 GLY A C 1
ATOM 793 O O . GLY A 1 99 ? -6.257 -0.486 -1.166 1.00 98.12 99 GLY A O 1
ATOM 794 N N . LEU A 1 100 ? -4.316 -0.563 -0.042 1.00 98.50 100 LEU A N 1
ATOM 795 C CA . LEU A 1 100 ? -3.877 -1.816 -0.657 1.00 98.50 100 LEU A CA 1
ATOM 796 C C . LEU A 1 100 ? -4.840 -2.970 -0.363 1.00 98.50 100 LEU A C 1
ATOM 798 O O . LEU A 1 100 ? -5.254 -3.672 -1.282 1.00 98.50 100 LEU A O 1
ATOM 802 N N . ILE A 1 101 ? -5.223 -3.156 0.903 1.00 98.31 101 ILE A N 1
ATOM 803 C CA . ILE A 1 101 ? -6.178 -4.199 1.300 1.00 98.31 101 ILE A CA 1
ATOM 804 C C . ILE A 1 101 ? -7.510 -3.993 0.601 1.00 98.31 101 ILE A C 1
ATOM 806 O O . ILE A 1 101 ? -8.085 -4.964 0.115 1.00 98.31 101 ILE A O 1
ATOM 810 N N . HIS A 1 102 ? -7.996 -2.751 0.526 1.00 98.44 102 HIS A N 1
ATOM 811 C CA . HIS A 1 102 ? -9.233 -2.455 -0.188 1.00 98.44 102 HIS A CA 1
ATOM 812 C C . HIS A 1 102 ? -9.140 -2.958 -1.632 1.00 98.44 102 HIS A C 1
ATOM 814 O O . HIS A 1 102 ? -9.968 -3.768 -2.047 1.00 98.44 102 HIS A O 1
ATOM 820 N N . ALA A 1 103 ? -8.083 -2.581 -2.351 1.00 98.06 103 ALA A N 1
ATOM 821 C CA . ALA A 1 103 ? -7.864 -3.004 -3.729 1.00 98.06 103 ALA A CA 1
ATOM 822 C C . ALA A 1 103 ? -7.764 -4.538 -3.872 1.00 98.06 103 ALA A C 1
ATOM 824 O O . ALA A 1 103 ? -8.410 -5.129 -4.739 1.00 98.06 103 ALA A O 1
ATOM 825 N N . LEU A 1 104 ? -7.003 -5.200 -2.994 1.00 98.25 104 LEU A N 1
ATOM 826 C CA . LEU A 1 104 ? -6.834 -6.657 -2.996 1.00 98.25 104 LEU A CA 1
ATOM 827 C C . LEU A 1 104 ? -8.144 -7.399 -2.710 1.00 98.25 104 LEU A C 1
ATOM 829 O O . LEU A 1 104 ? -8.438 -8.408 -3.354 1.00 98.25 104 LEU A O 1
ATOM 833 N N . MET A 1 105 ? -8.957 -6.898 -1.777 1.00 98.19 105 MET A N 1
ATOM 834 C CA . MET A 1 105 ? -10.268 -7.471 -1.477 1.00 98.19 105 MET A CA 1
ATOM 835 C C . MET A 1 105 ? -11.223 -7.340 -2.667 1.00 98.19 105 MET A C 1
ATOM 837 O O . MET A 1 105 ? -11.917 -8.311 -2.971 1.00 98.19 105 MET A O 1
ATOM 841 N N . GLU A 1 106 ? -11.249 -6.192 -3.356 1.00 97.81 106 GLU A N 1
ATOM 842 C CA . GLU A 1 106 ? -12.115 -6.008 -4.531 1.00 97.81 106 GLU A CA 1
ATOM 843 C C . GLU A 1 106 ? -11.731 -6.949 -5.675 1.00 97.81 106 GLU A C 1
ATOM 845 O O . GLU A 1 106 ? -12.606 -7.587 -6.266 1.00 97.81 106 GLU A O 1
ATOM 850 N N . VAL A 1 107 ? -10.431 -7.096 -5.951 1.00 96.50 107 VAL A N 1
ATOM 851 C CA . VAL A 1 107 ? -9.932 -8.008 -6.993 1.00 96.50 107 VAL A CA 1
ATOM 852 C C . VAL A 1 107 ? -10.208 -9.466 -6.632 1.00 96.50 107 VAL A C 1
ATOM 854 O O . VAL A 1 107 ? -10.727 -10.217 -7.459 1.00 96.50 107 VAL A O 1
ATOM 857 N N . SER A 1 108 ? -9.924 -9.861 -5.389 1.00 95.44 108 SER A N 1
ATOM 858 C CA . SER A 1 108 ? -10.129 -11.232 -4.907 1.00 95.44 108 SER A CA 1
ATOM 859 C C . SER A 1 108 ? -11.606 -11.644 -4.941 1.00 95.44 108 SER A C 1
ATOM 861 O O . SER A 1 108 ? -11.946 -12.740 -5.391 1.00 95.44 108 SER A O 1
ATOM 863 N N . GLN A 1 109 ? -12.509 -10.746 -4.532 1.00 95.12 109 GLN A N 1
ATOM 864 C CA . GLN A 1 109 ? -13.951 -11.015 -4.483 1.00 95.12 109 GLN A CA 1
ATOM 865 C C . GLN A 1 109 ? -14.680 -10.682 -5.791 1.00 95.12 109 GLN A C 1
ATOM 867 O O . GLN A 1 109 ? -15.856 -11.020 -5.933 1.00 95.12 109 GLN A O 1
ATOM 872 N N . LYS A 1 110 ? -14.003 -10.026 -6.744 1.00 94.81 110 LYS A N 1
ATOM 873 C CA . LYS A 1 110 ? -14.584 -9.500 -7.991 1.00 94.81 110 LYS A CA 1
ATOM 874 C C . LYS A 1 110 ? -15.828 -8.640 -7.737 1.00 94.81 110 LYS A C 1
ATOM 876 O O . LYS A 1 110 ? -16.816 -8.718 -8.469 1.00 94.81 110 LYS A O 1
ATOM 881 N N . ALA A 1 111 ? -15.790 -7.843 -6.675 1.00 95.44 111 ALA A N 1
ATOM 882 C CA . ALA A 1 111 ? -16.917 -7.051 -6.201 1.00 95.44 111 ALA A CA 1
ATOM 883 C C . ALA A 1 111 ? -16.434 -5.765 -5.530 1.00 95.44 111 ALA A C 1
ATOM 885 O O . ALA A 1 111 ? -15.341 -5.723 -4.973 1.00 95.44 111 ALA A O 1
ATOM 886 N N . LYS A 1 112 ? -17.277 -4.726 -5.540 1.00 96.19 112 LYS A N 1
ATOM 887 C CA . LYS A 1 112 ? -17.003 -3.509 -4.770 1.00 96.19 112 LYS A CA 1
ATOM 888 C C . LYS A 1 112 ? -17.110 -3.798 -3.278 1.00 96.19 112 LYS A C 1
ATOM 890 O O . LYS A 1 112 ? -18.114 -4.359 -2.833 1.00 96.19 112 LYS A O 1
ATOM 895 N N . ILE A 1 113 ? -16.121 -3.354 -2.515 1.00 96.69 113 ILE A N 1
ATOM 896 C CA . ILE A 1 113 ? -16.039 -3.560 -1.070 1.00 96.69 113 ILE A CA 1
ATOM 897 C C . ILE A 1 113 ? -16.249 -2.226 -0.370 1.00 96.69 113 ILE A C 1
ATOM 899 O O . ILE A 1 113 ? -15.717 -1.189 -0.769 1.00 96.69 113 ILE A O 1
ATOM 903 N N . ARG A 1 114 ? -17.064 -2.223 0.687 1.00 95.38 114 ARG A N 1
ATOM 904 C CA . ARG A 1 114 ? -17.271 -1.005 1.467 1.00 95.38 114 ARG A CA 1
ATOM 905 C C . ARG A 1 114 ? -16.084 -0.835 2.400 1.00 95.38 114 ARG A C 1
ATOM 907 O O . ARG A 1 114 ? -15.655 -1.780 3.052 1.00 95.38 114 ARG A O 1
ATOM 914 N N . PHE A 1 115 ? -15.625 0.398 2.556 1.00 93.69 115 PHE A N 1
ATOM 915 C CA . PHE A 1 115 ? -14.490 0.694 3.426 1.00 93.69 115 PHE A CA 1
ATOM 916 C C . PHE A 1 115 ? -14.634 0.195 4.887 1.00 93.69 115 PHE A C 1
ATOM 918 O O . PHE A 1 115 ? -13.638 -0.242 5.455 1.00 93.69 115 PHE A O 1
ATOM 925 N N . PRO A 1 116 ? -15.826 0.169 5.524 1.00 93.75 116 PRO A N 1
ATOM 926 C CA . PRO A 1 116 ? -15.975 -0.457 6.842 1.00 93.75 116 PRO A CA 1
ATOM 927 C C . PRO A 1 116 ? -15.600 -1.945 6.876 1.00 93.75 116 PRO A C 1
ATOM 929 O O . PRO A 1 116 ? -15.030 -2.395 7.865 1.00 93.75 116 PRO A O 1
ATOM 932 N N . ASP A 1 117 ? -15.870 -2.679 5.795 1.00 94.88 117 ASP A N 1
ATOM 933 C CA . ASP A 1 117 ? -15.536 -4.102 5.686 1.00 94.88 117 ASP A CA 1
ATOM 934 C C . ASP A 1 117 ? -14.008 -4.286 5.542 1.00 94.88 117 ASP A C 1
ATOM 936 O O . ASP A 1 117 ? -13.443 -5.245 6.063 1.00 94.88 117 ASP A O 1
ATOM 940 N N . VAL A 1 118 ? -13.321 -3.317 4.916 1.00 96.31 118 VAL A N 1
ATOM 941 C CA . VAL A 1 118 ? -11.846 -3.247 4.842 1.00 96.31 118 VAL A CA 1
ATOM 942 C C . VAL A 1 118 ? -11.239 -3.048 6.230 1.00 96.31 118 VAL A C 1
ATOM 944 O O . VAL A 1 118 ? -10.302 -3.750 6.603 1.00 96.31 118 VAL A O 1
ATOM 947 N N . ILE A 1 119 ? -11.783 -2.114 7.017 1.00 94.69 119 ILE A N 1
ATOM 948 C CA . ILE A 1 119 ? -11.327 -1.875 8.394 1.00 94.69 119 ILE A CA 1
ATOM 949 C C . ILE A 1 119 ? -11.538 -3.122 9.254 1.00 94.69 119 ILE A C 1
ATOM 951 O O . ILE A 1 119 ? -10.644 -3.508 10.003 1.00 94.69 119 ILE A O 1
ATOM 955 N N . GLU A 1 120 ? -12.698 -3.769 9.140 1.00 92.81 120 GLU A N 1
ATOM 956 C CA . GLU A 1 120 ? -12.979 -5.001 9.875 1.00 92.81 120 GLU A CA 1
ATOM 957 C C . GLU A 1 120 ? -11.991 -6.115 9.513 1.00 92.81 120 GLU A C 1
ATOM 959 O O . GLU A 1 120 ? -11.424 -6.744 10.410 1.00 92.81 120 GLU A O 1
ATOM 964 N N . PHE A 1 121 ? -11.733 -6.317 8.218 1.00 95.69 121 PHE A N 1
ATOM 965 C CA . PHE A 1 121 ? -10.713 -7.254 7.763 1.00 95.69 121 PHE A CA 1
ATOM 966 C C . PHE A 1 121 ? -9.342 -6.916 8.355 1.00 95.69 121 PHE A C 1
ATOM 968 O O . PHE A 1 121 ? -8.723 -7.782 8.963 1.00 95.69 121 PHE A O 1
ATOM 975 N N . ALA A 1 122 ? -8.886 -5.666 8.240 1.00 95.50 122 ALA A N 1
ATOM 976 C CA . ALA A 1 122 ? -7.567 -5.240 8.706 1.00 95.50 122 ALA A CA 1
ATOM 977 C C . ALA A 1 122 ? -7.374 -5.446 10.217 1.00 95.50 122 ALA A C 1
ATOM 979 O O . ALA A 1 122 ? -6.316 -5.887 10.666 1.00 95.50 122 ALA A O 1
ATOM 980 N N . ILE A 1 123 ? -8.401 -5.158 11.013 1.00 92.56 123 ILE A N 1
ATOM 981 C CA . ILE A 1 123 ? -8.375 -5.348 12.468 1.00 92.56 123 ILE A CA 1
ATOM 982 C C . ILE A 1 123 ? -8.310 -6.831 12.828 1.00 92.56 123 ILE A C 1
ATOM 984 O O . ILE A 1 123 ? -7.520 -7.217 13.688 1.00 92.56 123 ILE A O 1
ATOM 988 N N . ASN A 1 124 ? -9.122 -7.659 12.170 1.00 93.56 124 ASN A N 1
ATOM 989 C CA . ASN A 1 124 ? -9.107 -9.103 12.387 1.00 93.56 124 ASN A CA 1
ATOM 990 C C . ASN A 1 124 ? -7.771 -9.709 11.941 1.00 93.56 124 ASN A C 1
ATOM 992 O O . ASN A 1 124 ? -7.204 -10.524 12.659 1.00 93.56 124 ASN A O 1
ATOM 996 N N . PHE A 1 125 ? -7.252 -9.269 10.794 1.00 95.38 125 PHE A N 1
ATOM 997 C CA . PHE A 1 125 ? -5.983 -9.721 10.239 1.00 95.38 125 PHE A CA 1
ATOM 998 C C . PHE A 1 125 ? -4.810 -9.385 11.161 1.00 95.38 125 PHE A C 1
ATOM 1000 O O . PHE A 1 125 ? -3.982 -10.245 11.427 1.00 95.38 125 PHE A O 1
ATOM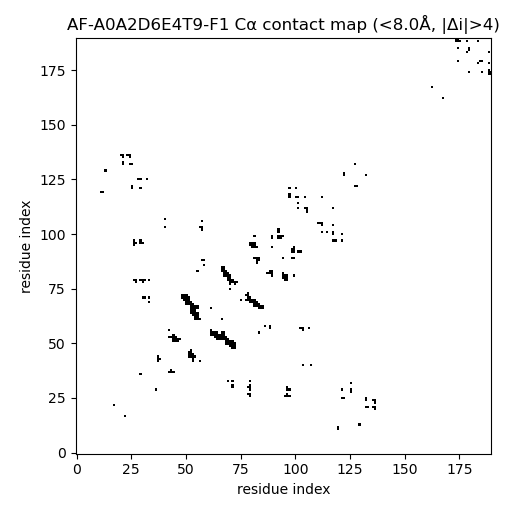 1007 N N . THR A 1 126 ? -4.756 -8.164 11.697 1.00 92.50 126 THR A N 1
ATOM 1008 C CA . THR A 1 126 ? -3.699 -7.723 12.628 1.00 92.50 126 THR A CA 1
ATOM 1009 C C . THR A 1 126 ? -3.925 -8.156 14.074 1.00 92.50 126 THR A C 1
ATOM 1011 O O . THR A 1 126 ? -3.128 -7.788 14.937 1.00 92.50 126 THR A O 1
ATOM 1014 N N . GLU A 1 127 ? -5.016 -8.873 14.358 1.00 90.69 127 GLU A N 1
ATOM 1015 C CA . GLU A 1 127 ? -5.431 -9.283 15.706 1.00 90.69 127 GLU A CA 1
ATOM 1016 C C . GLU A 1 127 ? -5.426 -8.127 16.723 1.00 90.69 127 GLU A C 1
ATOM 1018 O O . GLU A 1 127 ? -5.124 -8.298 17.904 1.00 90.69 127 GLU A O 1
ATOM 1023 N N . THR A 1 128 ? -5.741 -6.915 16.262 1.00 84.50 128 THR A N 1
ATOM 1024 C CA . THR A 1 128 ? -5.578 -5.696 17.060 1.00 84.50 128 THR A CA 1
ATOM 1025 C C . THR A 1 128 ? -6.889 -5.275 17.728 1.00 84.50 128 THR A C 1
ATOM 1027 O O . THR A 1 128 ? -7.972 -5.404 17.159 1.00 84.50 128 THR A O 1
ATOM 1030 N N . SER A 1 129 ? -6.814 -4.750 18.953 1.00 81.44 129 SER A N 1
ATOM 1031 C CA . SER A 1 129 ? -7.968 -4.214 19.688 1.00 81.44 129 SER A CA 1
ATOM 1032 C C . SER A 1 129 ? -8.115 -2.692 19.544 1.00 81.44 129 SER A C 1
ATOM 1034 O O . SER A 1 129 ? -7.173 -1.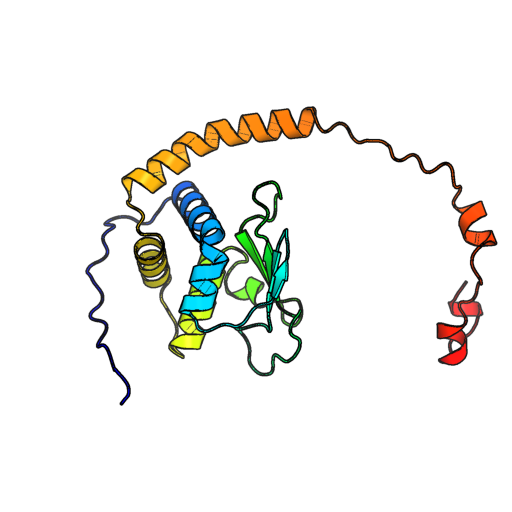977 19.195 1.00 81.44 129 SER A O 1
ATOM 1036 N N . ALA A 1 130 ? -9.308 -2.171 19.856 1.00 76.88 130 ALA A N 1
ATOM 1037 C CA . ALA A 1 130 ? -9.579 -0.731 19.869 1.00 76.88 130 ALA A CA 1
ATOM 1038 C C . ALA A 1 130 ? -8.649 0.025 20.831 1.00 76.88 130 ALA A C 1
ATOM 1040 O O . ALA A 1 130 ? -8.184 1.126 20.546 1.00 76.88 130 ALA A O 1
ATOM 1041 N N . GLU A 1 131 ? -8.376 -0.579 21.982 1.00 78.56 131 GLU A N 1
ATOM 1042 C CA . GLU A 1 131 ? -7.522 -0.041 23.034 1.00 78.56 131 GLU A CA 1
ATOM 1043 C C . GLU A 1 131 ? -6.070 0.043 22.562 1.00 78.56 131 GLU A C 1
ATOM 1045 O O . GLU A 1 131 ? -5.413 1.054 22.797 1.00 78.56 131 GLU A O 1
ATOM 1050 N N . GLN A 1 132 ? -5.590 -0.971 21.837 1.00 80.75 132 GLN A N 1
ATOM 1051 C CA . GLN A 1 132 ? -4.236 -0.982 21.284 1.00 80.75 132 GLN A CA 1
ATOM 1052 C C . GLN A 1 132 ? -4.038 0.098 20.214 1.00 80.75 132 GLN A C 1
ATOM 1054 O O . GLN A 1 132 ? -2.998 0.756 20.204 1.00 80.75 132 GLN A O 1
ATOM 1059 N N . LEU A 1 133 ? -5.031 0.323 19.344 1.00 83.12 133 LEU A N 1
ATOM 1060 C CA . LEU A 1 133 ? -4.968 1.409 18.356 1.00 83.12 133 LEU A CA 1
ATOM 1061 C C . LEU A 1 133 ? -4.909 2.781 19.034 1.00 83.12 133 LEU A C 1
ATOM 1063 O O . LEU A 1 133 ? -4.110 3.623 18.632 1.00 83.12 133 LEU A O 1
ATOM 1067 N N . LYS A 1 134 ? -5.691 2.989 20.099 1.00 80.81 134 LYS A N 1
ATOM 1068 C CA . LYS A 1 134 ? -5.667 4.236 20.881 1.00 80.81 134 LYS A CA 1
ATOM 1069 C C . LYS A 1 134 ? -4.345 4.456 21.601 1.00 80.81 134 LYS A C 1
ATOM 1071 O O . LYS A 1 134 ? -3.826 5.564 21.592 1.00 80.81 134 LYS A O 1
ATOM 1076 N N . GLN A 1 135 ? -3.788 3.414 22.215 1.00 79.62 135 GLN A N 1
ATOM 1077 C CA . GLN A 1 135 ? -2.481 3.499 22.869 1.00 79.62 135 GLN A CA 1
ATOM 1078 C C . GLN A 1 135 ? -1.387 3.866 21.866 1.00 79.62 135 GLN A C 1
ATOM 1080 O O . GLN A 1 135 ? -0.581 4.751 22.137 1.00 79.62 135 GLN A O 1
ATOM 1085 N N . TYR A 1 136 ? -1.390 3.241 20.686 1.00 76.81 136 TYR A N 1
ATOM 1086 C CA . TYR A 1 136 ? -0.436 3.567 19.630 1.00 76.81 136 TYR A CA 1
ATOM 1087 C C . TYR A 1 136 ? -0.612 5.003 19.128 1.00 76.81 136 TYR A C 1
ATOM 1089 O O . TYR A 1 136 ? 0.372 5.726 18.993 1.00 76.81 136 TYR A O 1
ATOM 1097 N N . ALA A 1 137 ? -1.857 5.434 18.900 1.00 73.75 137 ALA A N 1
ATOM 1098 C CA . ALA A 1 137 ? -2.170 6.806 18.511 1.00 73.75 137 ALA A CA 1
ATOM 1099 C C . ALA A 1 137 ? -1.607 7.816 19.526 1.00 73.75 137 ALA A C 1
ATOM 1101 O O . ALA A 1 137 ? -0.892 8.735 19.134 1.00 73.75 137 ALA A O 1
ATOM 1102 N N . ASN A 1 138 ? -1.821 7.581 20.822 1.00 71.75 138 ASN A N 1
ATOM 1103 C CA . ASN A 1 138 ? -1.317 8.449 21.889 1.00 71.75 138 ASN A CA 1
ATOM 1104 C C . ASN A 1 138 ? 0.221 8.436 21.993 1.00 71.75 138 ASN A C 1
ATOM 1106 O O . ASN A 1 138 ? 0.836 9.468 22.240 1.00 71.75 138 ASN A O 1
ATOM 1110 N N . ASN A 1 139 ? 0.863 7.286 21.770 1.00 65.94 139 ASN A N 1
ATOM 1111 C CA . ASN A 1 139 ? 2.325 7.167 21.809 1.00 65.94 139 ASN A CA 1
ATOM 1112 C C . ASN A 1 139 ? 2.998 7.764 20.561 1.00 65.94 139 ASN A C 1
ATOM 1114 O O . ASN A 1 139 ? 4.164 8.153 20.613 1.00 65.94 139 ASN A O 1
ATOM 1118 N N . SER A 1 140 ? 2.285 7.851 19.433 1.00 58.66 140 SER A N 1
ATOM 1119 C CA . SER A 1 140 ? 2.827 8.409 18.190 1.00 58.66 140 SER A CA 1
ATOM 1120 C C . SER A 1 140 ? 3.153 9.905 18.292 1.00 58.66 140 SER A C 1
ATOM 1122 O O . SER A 1 140 ? 4.078 10.358 17.620 1.00 58.66 140 SER A O 1
ATOM 1124 N N . GLU A 1 141 ? 2.495 10.651 19.189 1.00 54.34 141 GLU A N 1
ATOM 1125 C CA . GLU A 1 141 ? 2.822 12.058 19.467 1.00 54.34 141 GLU A CA 1
ATOM 1126 C C . GLU A 1 141 ? 4.249 12.223 20.020 1.00 54.34 141 GLU A C 1
ATOM 1128 O O . GLU A 1 141 ? 4.959 13.149 19.626 1.00 54.34 141 GLU A O 1
ATOM 1133 N N . HIS A 1 142 ? 4.721 11.279 20.843 1.00 49.56 142 HIS A N 1
ATOM 1134 C CA . HIS A 1 142 ? 6.112 11.250 21.308 1.00 49.56 142 HIS A CA 1
ATOM 1135 C C . HIS A 1 142 ? 7.103 10.959 20.164 1.00 49.56 142 HIS A C 1
ATOM 1137 O O . HIS A 1 142 ? 8.178 11.552 20.108 1.00 49.56 142 HIS A O 1
ATOM 1143 N N . ASN A 1 143 ? 6.712 10.127 19.193 1.00 56.31 143 ASN A N 1
ATOM 1144 C CA . ASN A 1 143 ? 7.549 9.759 18.045 1.00 56.31 143 ASN A CA 1
ATOM 1145 C C . ASN A 1 143 ? 7.726 10.925 17.047 1.00 56.31 143 ASN A C 1
ATOM 1147 O O . ASN A 1 143 ? 8.753 11.025 16.383 1.00 56.31 143 ASN A O 1
ATOM 1151 N N . VAL A 1 144 ? 6.771 11.862 16.957 1.00 60.03 144 VAL A N 1
ATOM 1152 C CA . VAL A 1 144 ? 6.930 13.075 16.124 1.00 60.03 144 VAL A CA 1
ATOM 1153 C C . VAL A 1 144 ? 8.080 13.946 16.634 1.00 60.03 144 VAL A C 1
ATOM 1155 O O . VAL A 1 144 ? 8.869 14.454 15.833 1.00 60.03 144 VAL A O 1
ATOM 1158 N N . PHE A 1 145 ? 8.208 14.089 17.955 1.00 59.53 145 PHE A N 1
ATOM 1159 C CA . PHE A 1 145 ? 9.322 14.814 18.561 1.00 59.53 145 PHE A CA 1
ATOM 1160 C C . PHE A 1 145 ? 10.653 14.092 18.319 1.00 59.53 145 PHE A C 1
ATOM 1162 O O . PHE A 1 145 ? 11.614 14.720 17.882 1.00 59.53 145 PHE A O 1
ATOM 1169 N N . ASP A 1 146 ? 10.692 12.770 18.487 1.00 59.84 146 ASP A N 1
ATOM 1170 C CA . ASP A 1 146 ? 11.897 11.975 18.222 1.00 59.84 146 ASP A CA 1
ATOM 1171 C C . ASP A 1 146 ? 12.310 12.011 16.742 1.00 59.84 146 ASP A C 1
ATOM 1173 O O . ASP A 1 146 ? 13.497 12.123 16.432 1.00 59.84 146 ASP A O 1
ATOM 1177 N N . LYS A 1 147 ? 11.351 11.994 15.806 1.00 62.38 147 LYS A N 1
ATOM 1178 C CA . LYS A 1 147 ? 11.611 12.195 14.370 1.00 62.38 147 LYS A CA 1
ATOM 1179 C C . LYS A 1 147 ? 12.161 13.587 14.082 1.00 62.38 147 LYS A C 1
ATOM 1181 O O . LYS A 1 147 ? 13.089 13.713 13.285 1.00 62.38 147 LYS A O 1
ATOM 1186 N N . PHE A 1 148 ? 11.635 14.622 14.736 1.00 64.69 148 PHE A N 1
ATOM 1187 C CA . PHE A 1 148 ? 12.174 15.976 14.625 1.00 64.69 148 PHE A CA 1
ATOM 1188 C C . PHE A 1 148 ? 13.617 16.047 15.141 1.00 64.69 148 PHE A C 1
ATOM 1190 O O . PHE A 1 148 ? 14.487 16.552 14.434 1.00 64.69 148 PHE A O 1
ATOM 1197 N N . VAL A 1 149 ? 13.898 15.484 16.319 1.00 70.06 149 VAL A N 1
ATOM 1198 C CA . VAL A 1 149 ? 15.253 15.425 16.891 1.00 70.06 149 VAL A CA 1
ATOM 1199 C C . VAL A 1 149 ? 16.198 14.671 15.955 1.00 70.06 149 VAL A C 1
ATOM 1201 O O . VAL A 1 149 ? 17.231 15.219 15.575 1.00 70.06 149 VAL A O 1
ATOM 1204 N N . LYS A 1 150 ? 15.812 13.486 15.469 1.00 71.00 150 LYS A N 1
ATOM 1205 C CA . LYS A 1 150 ? 16.596 12.718 14.489 1.00 71.00 150 LYS A CA 1
ATOM 1206 C C . LYS A 1 150 ? 16.831 13.496 13.193 1.00 71.00 150 LYS A C 1
ATOM 1208 O O . LYS A 1 150 ? 17.937 13.462 12.664 1.00 71.00 150 LYS A O 1
ATOM 1213 N N . ALA A 1 151 ? 15.835 14.212 12.669 1.00 67.12 151 ALA A N 1
ATOM 1214 C CA . ALA A 1 151 ? 15.980 15.026 11.459 1.00 67.12 151 ALA A CA 1
ATOM 1215 C C . ALA A 1 151 ? 16.940 16.212 11.662 1.00 67.12 151 ALA A C 1
ATOM 1217 O O . ALA A 1 151 ? 17.701 16.553 10.756 1.00 67.12 151 ALA A O 1
ATOM 1218 N N . VAL A 1 152 ? 16.941 16.810 12.856 1.00 71.62 152 VAL A N 1
ATOM 1219 C CA . VAL A 1 152 ? 17.887 17.864 13.252 1.00 71.62 152 VAL A CA 1
ATOM 1220 C C . VAL A 1 152 ? 19.303 17.301 13.442 1.00 71.62 152 VAL A C 1
ATOM 1222 O O . VAL A 1 152 ? 20.280 17.939 13.042 1.00 71.62 152 VAL A O 1
ATOM 1225 N N . GLU A 1 153 ? 19.430 16.097 14.002 1.00 71.50 153 GLU A N 1
ATOM 1226 C CA . GLU A 1 153 ? 20.706 15.394 14.187 1.00 71.50 153 GLU A CA 1
ATOM 1227 C C . GLU A 1 153 ? 21.304 14.892 12.869 1.00 71.50 153 GLU A C 1
ATOM 1229 O O . GLU A 1 153 ? 22.527 14.911 12.695 1.00 71.50 153 GLU A O 1
ATOM 1234 N N . LYS A 1 154 ? 20.460 14.522 11.899 1.00 65.56 154 LYS A N 1
ATOM 1235 C CA . LYS A 1 154 ? 20.830 14.146 10.526 1.00 65.56 154 LYS A CA 1
ATOM 1236 C C . LYS A 1 154 ? 21.233 15.393 9.724 1.00 65.56 154 LYS A C 1
ATOM 1238 O O . LYS A 1 154 ? 20.726 15.651 8.633 1.00 65.56 154 LYS A O 1
ATOM 1243 N N . LYS A 1 155 ? 22.178 16.187 10.246 1.00 57.09 155 LYS A N 1
ATOM 1244 C CA . LYS A 1 155 ? 22.881 17.217 9.473 1.00 57.09 155 LYS A CA 1
ATOM 1245 C C . LYS A 1 155 ? 23.380 16.574 8.184 1.00 57.09 155 LYS A C 1
ATOM 1247 O O . LYS A 1 155 ? 24.057 15.545 8.224 1.00 57.09 155 LYS A O 1
ATOM 1252 N N . LYS A 1 156 ? 23.033 17.183 7.045 1.00 57.81 156 LYS A N 1
ATOM 1253 C CA . LYS A 1 156 ? 23.504 16.768 5.722 1.00 57.81 156 LYS A CA 1
ATOM 1254 C C . LYS A 1 156 ? 25.011 16.529 5.803 1.00 57.81 156 LYS A C 1
ATOM 1256 O O . LYS A 1 156 ? 25.770 17.465 6.045 1.00 57.81 156 LYS A O 1
ATOM 1261 N N . LYS A 1 157 ? 25.458 15.288 5.585 1.00 56.28 157 LYS A N 1
ATOM 1262 C CA . LYS A 1 157 ? 26.811 15.086 5.072 1.00 56.28 157 LYS A CA 1
ATOM 1263 C C . LYS A 1 157 ? 26.805 15.789 3.725 1.00 56.28 157 LYS A C 1
ATOM 1265 O O . LYS A 1 157 ? 26.265 15.249 2.765 1.00 56.28 157 LYS A O 1
ATOM 1270 N N . ASP A 1 158 ? 27.326 17.009 3.677 1.00 56.16 158 ASP A N 1
ATOM 1271 C CA . ASP A 1 158 ? 27.642 17.659 2.416 1.00 56.16 158 ASP A CA 1
ATOM 1272 C C . ASP A 1 158 ? 28.660 16.762 1.716 1.00 56.16 158 ASP A C 1
ATOM 1274 O O . ASP A 1 158 ? 29.869 16.845 1.943 1.00 56.16 158 ASP A O 1
ATOM 1278 N N . SER A 1 159 ? 28.176 15.876 0.849 1.00 60.56 159 SER A N 1
ATOM 1279 C CA . SER A 1 159 ? 29.000 15.304 -0.200 1.00 60.56 159 SER A CA 1
ATOM 1280 C C . SER A 1 159 ? 29.239 16.422 -1.207 1.00 60.56 159 SER A C 1
ATOM 1282 O O . SER A 1 159 ? 28.669 16.438 -2.297 1.00 60.56 159 SER A O 1
ATOM 1284 N N . SER A 1 160 ? 30.054 17.404 -0.818 1.00 62.66 160 SER A N 1
ATOM 1285 C CA . SER A 1 160 ? 30.660 18.334 -1.757 1.00 62.66 160 SER A CA 1
ATOM 1286 C C . SER A 1 160 ? 31.602 17.509 -2.630 1.00 62.66 160 SER A C 1
ATOM 1288 O O . SER A 1 160 ? 32.793 17.344 -2.371 1.00 62.66 160 SER A O 1
ATOM 1290 N N . THR A 1 161 ? 31.048 16.885 -3.665 1.00 63.41 161 THR A N 1
ATOM 1291 C CA . THR A 1 161 ? 31.856 16.291 -4.717 1.00 63.41 161 THR A CA 1
ATOM 1292 C C . THR A 1 161 ? 32.672 17.425 -5.318 1.00 63.41 161 THR A C 1
ATOM 1294 O O . THR A 1 161 ? 32.118 18.328 -5.938 1.00 63.41 161 THR A O 1
ATOM 1297 N N . LYS A 1 162 ? 33.997 17.382 -5.143 1.00 77.38 162 LYS A N 1
ATOM 1298 C CA . LYS A 1 162 ? 34.955 18.367 -5.686 1.00 77.38 162 LYS A CA 1
ATOM 1299 C C . LYS A 1 162 ? 35.013 18.388 -7.223 1.00 77.38 162 LYS A C 1
ATOM 1301 O O . LYS A 1 162 ? 35.881 19.031 -7.805 1.00 77.38 162 LYS A O 1
ATOM 1306 N N . ILE A 1 163 ? 34.138 17.642 -7.892 1.00 78.56 163 ILE A N 1
ATOM 1307 C CA . ILE A 1 163 ? 34.114 17.510 -9.340 1.00 78.56 163 ILE A CA 1
ATOM 1308 C C . ILE A 1 163 ? 33.225 18.623 -9.888 1.00 78.56 163 ILE A C 1
ATOM 1310 O O . ILE A 1 163 ? 32.016 18.642 -9.663 1.00 78.56 163 ILE A O 1
ATOM 1314 N N . SER A 1 164 ? 33.832 19.564 -10.607 1.00 83.19 164 SER A N 1
ATOM 1315 C CA . SER A 1 164 ? 33.084 20.606 -11.299 1.00 83.19 164 SER A CA 1
ATOM 1316 C C . SER A 1 164 ? 32.265 20.007 -12.446 1.00 83.19 164 SER A C 1
ATOM 1318 O O . SER A 1 164 ? 32.665 19.027 -13.081 1.00 83.19 164 SER A O 1
ATOM 1320 N N . ARG A 1 165 ? 31.132 20.641 -12.765 1.00 78.06 165 ARG A N 1
ATOM 1321 C CA . ARG A 1 165 ? 30.306 20.295 -13.935 1.00 78.06 165 ARG A CA 1
ATOM 1322 C C . ARG A 1 165 ? 31.132 20.233 -15.225 1.00 78.06 165 ARG A C 1
ATOM 1324 O O . ARG A 1 165 ? 30.894 19.373 -16.065 1.00 78.06 165 ARG A O 1
ATOM 1331 N N . GLU A 1 166 ? 32.116 21.117 -15.353 1.00 83.25 166 GLU A N 1
ATOM 1332 C CA . GLU A 1 166 ? 33.013 21.193 -16.506 1.00 83.25 166 GLU A CA 1
ATOM 1333 C C . GLU A 1 166 ? 33.897 19.945 -16.639 1.00 83.25 166 GLU A C 1
ATOM 1335 O O . GLU A 1 166 ? 34.047 19.399 -17.731 1.00 83.25 166 GLU A O 1
ATOM 1340 N N . ASN A 1 167 ? 34.419 19.434 -15.520 1.00 83.12 167 ASN A N 1
ATOM 1341 C CA . ASN A 1 167 ? 35.242 18.225 -15.510 1.00 83.12 167 ASN A CA 1
ATOM 1342 C C . ASN A 1 167 ? 34.429 16.985 -15.907 1.00 83.12 167 ASN A C 1
ATOM 1344 O O . ASN A 1 167 ? 34.930 16.148 -16.653 1.00 83.12 167 ASN A O 1
ATOM 1348 N N . VAL A 1 168 ? 33.165 16.899 -15.474 1.00 82.62 168 VAL A N 1
ATOM 1349 C CA . VAL A 1 168 ? 32.246 15.825 -15.894 1.00 82.62 168 VAL A CA 1
ATOM 1350 C C . VAL A 1 168 ? 31.920 15.929 -17.385 1.00 82.62 168 VAL A C 1
ATOM 1352 O O . VAL A 1 168 ? 31.892 14.923 -18.085 1.00 82.62 168 VAL A O 1
ATOM 1355 N N . ARG A 1 169 ? 31.691 17.139 -17.911 1.00 82.81 169 ARG A N 1
ATOM 1356 C CA . ARG A 1 169 ? 31.373 17.321 -19.338 1.00 82.81 169 ARG A CA 1
ATOM 1357 C C . ARG A 1 169 ? 32.526 16.914 -20.251 1.00 82.81 169 ARG A C 1
ATOM 1359 O O . ARG A 1 169 ? 32.259 16.359 -21.309 1.00 82.81 169 ARG A O 1
ATOM 1366 N N . LYS A 1 170 ? 33.772 17.156 -19.835 1.00 84.19 170 LYS A N 1
ATOM 1367 C CA . LYS A 1 170 ? 34.977 16.777 -20.591 1.00 84.19 170 LYS A CA 1
ATOM 1368 C C . LYS A 1 170 ? 35.267 15.277 -20.568 1.00 84.19 170 LYS A C 1
ATOM 1370 O O . LYS A 1 170 ? 35.858 14.775 -21.515 1.00 84.19 170 LYS A O 1
ATOM 1375 N N . SER A 1 171 ? 34.890 14.570 -19.501 1.00 83.81 171 SER A N 1
ATOM 1376 C CA . SER A 1 171 ? 35.142 13.128 -19.387 1.00 83.81 171 SER A CA 1
ATOM 1377 C C . SER A 1 171 ? 34.104 12.267 -20.110 1.00 83.81 171 SER A C 1
ATOM 1379 O O . SER A 1 171 ? 34.368 11.099 -20.386 1.00 83.81 171 SER A O 1
ATOM 1381 N N . LEU A 1 172 ? 32.925 12.816 -20.410 1.00 85.88 172 LEU A N 1
ATOM 1382 C CA . LEU A 1 172 ? 31.853 12.100 -21.094 1.00 85.88 172 LEU A CA 1
ATOM 1383 C C . LEU A 1 172 ? 32.007 12.185 -22.615 1.00 85.88 172 LEU A C 1
ATOM 1385 O O . LEU A 1 172 ? 32.203 13.259 -23.177 1.00 85.88 172 LEU A O 1
ATOM 1389 N N . THR A 1 173 ? 31.819 11.057 -23.301 1.00 83.44 173 THR A N 1
ATOM 1390 C CA . THR A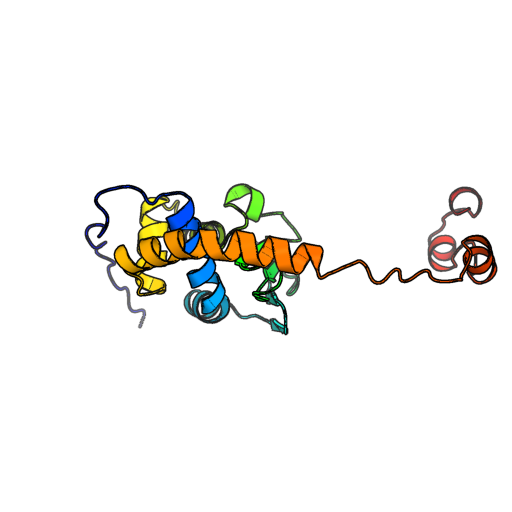 1 173 ? 31.662 11.037 -24.759 1.00 83.44 173 THR A CA 1
ATOM 1391 C C . THR A 1 173 ? 30.351 11.727 -25.135 1.00 83.44 173 THR A C 1
ATOM 1393 O O . THR A 1 173 ? 29.267 11.236 -24.806 1.00 83.44 173 THR A O 1
ATOM 1396 N N . ARG A 1 174 ? 30.447 12.877 -25.808 1.00 79.75 174 ARG A N 1
ATOM 1397 C CA . ARG A 1 174 ? 29.305 13.674 -26.270 1.00 79.75 174 ARG A CA 1
ATOM 1398 C C . ARG A 1 174 ? 29.460 13.951 -27.772 1.00 79.75 174 ARG A C 1
ATOM 1400 O O . ARG A 1 174 ? 30.527 14.429 -28.147 1.00 79.75 174 ARG A O 1
ATOM 1407 N N . PRO A 1 175 ? 28.440 13.659 -28.598 1.00 84.62 175 PRO A N 1
ATOM 1408 C CA . PRO A 1 175 ? 27.151 13.057 -28.241 1.00 84.62 175 PRO A CA 1
ATOM 1409 C C . PRO A 1 175 ? 27.280 11.568 -27.872 1.00 84.62 175 PRO A C 1
ATOM 1411 O O . PRO A 1 175 ? 28.173 10.860 -28.336 1.00 84.62 175 PRO A O 1
ATOM 1414 N N . ALA A 1 176 ? 26.384 11.068 -27.017 1.00 87.25 176 ALA A N 1
ATOM 1415 C CA . ALA A 1 176 ? 26.419 9.664 -26.618 1.00 87.25 176 ALA A CA 1
ATOM 1416 C C . ALA A 1 176 ? 26.042 8.754 -27.799 1.00 87.25 176 ALA A C 1
ATOM 1418 O O . ALA A 1 176 ? 24.982 8.911 -28.413 1.00 87.25 176 ALA A O 1
ATOM 1419 N N . LYS A 1 177 ? 26.894 7.759 -28.070 1.00 88.75 177 LYS A N 1
ATOM 1420 C CA . LYS A 1 177 ? 26.778 6.853 -29.223 1.00 88.75 177 LYS A CA 1
ATOM 1421 C C . LYS A 1 177 ? 25.401 6.187 -29.344 1.00 88.75 177 LYS A C 1
ATOM 1423 O O . LYS A 1 177 ? 24.870 6.084 -30.441 1.00 88.75 177 LYS A O 1
ATOM 1428 N N . TYR A 1 178 ? 24.791 5.833 -28.212 1.00 90.62 178 TYR A N 1
ATOM 1429 C CA . TYR A 1 178 ? 23.447 5.249 -28.135 1.00 90.62 178 TYR A CA 1
ATOM 1430 C C . TYR A 1 178 ? 22.374 6.032 -28.918 1.00 90.62 178 TYR A C 1
ATOM 1432 O O . TYR A 1 178 ? 21.488 5.421 -29.518 1.00 90.62 178 TYR A O 1
ATOM 1440 N N . TYR A 1 179 ? 22.439 7.368 -28.905 1.00 91.12 179 TYR A N 1
ATOM 1441 C CA . TYR A 1 179 ? 21.465 8.225 -29.589 1.00 91.12 179 TYR A CA 1
ATOM 1442 C C . TYR A 1 179 ? 21.820 8.439 -31.061 1.00 91.12 179 TYR A C 1
ATOM 1444 O O . TYR A 1 179 ? 20.929 8.447 -31.907 1.00 91.12 179 TYR A O 1
ATOM 1452 N N . ILE A 1 180 ? 23.111 8.529 -31.385 1.00 90.94 180 ILE A N 1
ATOM 1453 C CA . ILE A 1 180 ? 23.573 8.599 -32.778 1.00 90.94 180 ILE A CA 1
ATOM 1454 C C . ILE A 1 180 ? 23.174 7.332 -33.539 1.00 90.94 180 ILE A C 1
ATOM 1456 O O . ILE A 1 180 ? 22.587 7.417 -34.615 1.00 90.94 180 ILE A O 1
ATOM 1460 N N . ASP A 1 181 ? 23.372 6.161 -32.931 1.00 93.00 181 ASP A N 1
ATOM 1461 C CA . ASP A 1 181 ? 23.009 4.863 -33.515 1.00 93.00 181 ASP A CA 1
ATOM 1462 C C . ASP A 1 181 ? 21.481 4.706 -33.716 1.00 93.00 181 ASP A C 1
ATOM 1464 O O . ASP A 1 181 ? 21.035 3.825 -34.447 1.00 93.00 181 ASP A O 1
ATOM 1468 N N . ARG A 1 182 ? 20.666 5.572 -33.096 1.00 91.88 182 ARG A N 1
ATOM 1469 C CA . ARG A 1 182 ? 19.199 5.630 -33.236 1.00 91.88 182 ARG A CA 1
ATOM 1470 C C . ARG A 1 182 ? 18.708 6.746 -34.167 1.00 91.88 182 ARG A C 1
ATOM 1472 O O . ARG A 1 182 ? 17.503 6.967 -34.256 1.00 91.88 182 ARG A O 1
ATOM 1479 N N . GLY A 1 183 ? 19.616 7.436 -34.858 1.00 91.00 183 GLY A N 1
ATOM 1480 C CA . GLY A 1 183 ? 19.281 8.444 -35.869 1.00 91.00 183 GLY A CA 1
ATOM 1481 C C . GLY A 1 183 ? 19.046 9.857 -35.330 1.00 91.00 183 GLY A C 1
ATOM 1482 O O . GLY A 1 183 ? 18.580 10.719 -36.073 1.00 91.00 183 GLY A O 1
ATOM 1483 N N . PHE A 1 184 ? 19.371 10.126 -34.063 1.00 91.44 184 PHE A N 1
ATOM 1484 C CA . PHE A 1 184 ? 19.351 11.491 -33.539 1.00 91.44 184 PHE A CA 1
ATOM 1485 C C . PHE A 1 184 ? 20.563 12.273 -34.058 1.00 91.44 184 PHE A C 1
ATOM 1487 O O . PHE A 1 184 ? 21.671 11.745 -34.131 1.00 91.44 184 PHE A O 1
ATOM 1494 N N . THR A 1 185 ? 20.362 13.545 -34.412 1.00 87.81 185 THR A N 1
ATOM 1495 C CA . THR A 1 185 ? 21.457 14.410 -34.873 1.00 87.81 185 THR A CA 1
ATOM 1496 C C . THR A 1 185 ? 22.237 14.976 -33.693 1.00 87.81 185 THR A C 1
ATOM 1498 O O . THR A 1 185 ? 21.681 15.261 -32.638 1.00 87.81 185 THR A O 1
ATOM 1501 N N . GLU A 1 186 ? 23.534 15.202 -33.874 1.00 84.94 186 GLU A N 1
ATOM 1502 C CA . GLU A 1 186 ? 24.385 15.803 -32.839 1.00 84.94 186 GLU A CA 1
ATOM 1503 C C . GLU A 1 186 ? 23.851 17.162 -32.358 1.00 84.94 186 GLU A C 1
ATOM 1505 O O . GLU A 1 186 ? 23.849 17.439 -31.163 1.00 84.94 186 GLU A O 1
ATOM 1510 N N . LYS A 1 187 ? 23.267 17.953 -33.269 1.00 85.19 187 LYS A N 1
ATOM 1511 C CA . LYS A 1 187 ? 22.663 19.261 -32.974 1.00 85.19 187 LYS A CA 1
ATOM 1512 C C . LYS A 1 187 ? 21.542 19.209 -31.925 1.00 85.19 187 LYS A C 1
ATOM 1514 O O . LYS A 1 187 ? 21.300 20.216 -31.271 1.00 85.19 187 LYS A O 1
ATOM 1519 N N . VAL A 1 188 ? 20.836 18.083 -31.783 1.00 83.38 188 VAL A N 1
ATOM 1520 C CA . VAL A 1 188 ? 19.768 17.922 -30.773 1.00 83.38 188 VAL A CA 1
ATOM 1521 C C . VAL A 1 188 ? 20.249 17.241 -29.486 1.00 83.38 188 VAL A C 1
ATOM 1523 O O . VAL A 1 188 ? 19.459 17.079 -28.560 1.00 83.38 188 VAL A O 1
ATOM 1526 N N . LEU A 1 189 ? 21.517 16.819 -29.430 1.00 77.06 189 LEU A N 1
ATOM 1527 C CA . LEU A 1 189 ? 22.108 16.068 -28.316 1.00 77.06 189 LEU A CA 1
ATOM 1528 C C . LEU A 1 189 ? 23.130 16.880 -27.502 1.00 77.06 189 LEU A C 1
ATOM 1530 O O . LEU A 1 189 ? 23.636 16.371 -26.492 1.00 77.06 189 LEU A O 1
ATOM 1534 N N . ASP A 1 190 ? 23.446 18.104 -27.932 1.00 66.88 190 ASP A N 1
ATOM 1535 C CA . ASP A 1 190 ? 24.401 18.993 -27.263 1.00 66.88 190 ASP A CA 1
ATOM 1536 C C . ASP A 1 190 ? 23.757 19.977 -26.274 1.00 66.88 190 ASP A C 1
ATOM 1538 O O . ASP A 1 190 ? 22.697 20.559 -26.593 1.00 66.88 190 ASP A O 1
#

Mean predicted aligned error: 12.57 Å

Secondary structure (DSSP, 8-state):
--------PPP-S-SSPPPHHHHHHHHHHHHHTHHHHHHHTT---EE-SSEEEES-SSSTT---TTSEEEE--TTSTTTTBEEETTT-THHHH-SBHHHHHHHHHHHHHTS---HHHHHHHHHHHTT--HHHHHHHHHHHHHHHHHHHHHHHHS----------HHHHHHHS-SS-HHHHTTT--GGGT-

Sequence (190 aa):
MVLTTKSTTPKSRFKKPLSREEKIALNHKLADRARDMLEHFGLKYADYESYISTTCPIHDGADNPSAFSICTDSDDDMYGLWRCWTRGCEQSYSHDMLGLIHALMEVSQKAKIRFPDVIEFAINFTETSAEQLKQYANNSEHNVFDKFVKAVEKKKKDSSTKISRENVRKSLTRPAKYYIDRGFTEKVLD

pLDDT: mean 84.53, std 16.37, range [34.91, 98.5]

Solvent-accessible surface area (backbone atoms only — not comparable to full-atom values): 11277 Å² total; per-residue (Å²): 137,81,85,79,75,82,81,76,78,73,79,75,92,58,97,63,86,78,53,72,51,35,48,51,37,48,24,49,52,42,33,79,38,44,66,62,52,37,52,73,72,71,50,74,69,51,83,51,93,50,30,38,28,18,44,37,83,74,55,87,88,57,77,50,54,74,28,15,40,36,28,59,29,83,89,44,96,54,44,25,29,42,46,33,78,78,79,45,60,28,81,81,43,44,40,41,40,62,18,46,50,43,43,48,51,23,56,75,67,74,44,93,72,57,68,69,60,42,53,52,49,51,34,62,74,62,71,54,51,76,66,56,27,50,53,45,34,64,53,46,61,60,48,54,53,53,51,50,52,51,57,64,70,57,61,77,80,76,77,73,66,89,71,50,73,66,59,54,58,72,73,48,73,78,62,52,62,79,45,49,81,70,72,50,56,64,87,83,61,112

Nearest PDB structures (foldseek):
  6rn1-assembly1_B-2  TM=2.934E-01  e=4.232E+00  Plasmodium falciparum 3D7

Radius of gyration: 22.9 Å; Cα contacts (8 Å, |Δi|>4): 190; chains: 1; bounding box: 56×51×59 Å

Foldseek 3Di:
DDPPDPPPDDDQPDPDDDDPLLVVLLLLLCLQCVVVVCVVLVFDWDDDPFKIWAQDLQDPPGDDGRQKIAGNDPVDPRRQFMAGNPPGQCVVQPRHVLSVQQRSVCSSVVHHDDSSVSVSCSCVVSVHDPVRSVVSSVCVVVVVVVVVVVVVVPDDPPPPPVQDPVNVVVVDDPPDVVVVVVVDDSVVRD